Protein AF-C9LU63-F1 (afdb_monomer_lite)

Foldseek 3Di:
DDKAWFKWFADDQKIKTWIWDDDPDPDDTDTDIDMDNFAAPLLLLLLQLLCLQQLCVLVVHDSVPFSVQWRFGMKGWDADPVRFIWIKTWTWGQDVPVRDIDIDIGPTATDDPDPVCAPDPRHGHPSNVVSVVSNVVSVVCVVVPNGPDPPPPDPDDDDDDPCDSVNRCVVVVVPPPDDDDDDDDDD

pLDDT: mean 83.03, std 21.27, range [35.03, 98.69]

Secondary structure (DSSP, 8-state):
-EEEEEEEEEETTEEEEEEEEE-SSSPPPEEEEEEE-SPBPHHHHHHHHHHHHHHHHHTT--HHHHGGGEEEEEEEEEE-TTS-EEEEEEEEEE-TTT--EEEEEPPPEEPPSSGGGTT-TTB--HHHHHHHHHHHHHHHHHHTT-B----TT--S--------TT--THHHHHHTT----------

Sequence (187 aa):
MNITIKKIKAAKGKLVFEYDKKEDGNIPASAHKSTFEEAPEPSFWSAFGYLRADVCKILEVDPGQYARRIVPTGVSYSTDANGYEGAIITCEYHMPQSGTMTTINTPFFRFPQTDEQVGLPSYFDEETEKHLHDLVHEAVRYLEGHRGQVGLFDDEEQDPRNVTPEDSPVRLAAMGRSGTDIKQIAG

Organism: Selenomonas sputigena (strain ATCC 35185 / DSM 20758 / CCUG 44933 / VPI D19B-28) (NCBI:txid546271)

Structure (mmCIF, N/CA/C/O backbone):
data_AF-C9LU63-F1
#
_entry.id   AF-C9LU63-F1
#
loop_
_atom_site.group_PDB
_atom_site.id
_atom_site.type_symbol
_atom_site.label_atom_id
_atom_site.label_alt_id
_atom_site.label_comp_id
_atom_site.label_asym_id
_atom_site.label_entity_id
_atom_site.label_seq_id
_atom_site.pdbx_PDB_ins_code
_atom_site.Cartn_x
_atom_site.Cartn_y
_atom_site.Cartn_z
_atom_site.occupancy
_atom_site.B_iso_or_equiv
_atom_site.auth_seq_id
_atom_site.auth_comp_id
_atom_site.auth_asym_id
_atom_site.auth_atom_id
_atom_site.pdbx_PDB_model_num
ATOM 1 N N . MET A 1 1 ? 7.899 -14.999 -17.408 1.00 70.38 1 MET A N 1
ATOM 2 C CA . MET A 1 1 ? 6.655 -14.232 -17.125 1.00 70.38 1 MET A CA 1
ATOM 3 C C . MET A 1 1 ? 6.927 -13.195 -16.047 1.00 70.38 1 MET A C 1
ATOM 5 O O . MET A 1 1 ? 7.471 -13.556 -15.016 1.00 70.38 1 MET A O 1
ATOM 9 N N . ASN A 1 2 ? 6.575 -11.930 -16.284 1.00 87.56 2 ASN A N 1
ATOM 10 C CA . ASN A 1 2 ? 6.750 -10.846 -15.313 1.00 87.56 2 ASN A CA 1
ATOM 11 C C . ASN A 1 2 ? 5.400 -10.147 -15.070 1.00 87.56 2 ASN A C 1
ATOM 13 O O . ASN A 1 2 ? 4.744 -9.746 -16.037 1.00 87.56 2 ASN A O 1
ATOM 17 N N . ILE A 1 3 ? 4.976 -10.059 -13.806 1.00 92.81 3 ILE A N 1
ATOM 18 C CA . ILE A 1 3 ? 3.750 -9.377 -13.378 1.00 92.81 3 ILE A CA 1
ATOM 19 C C . ILE A 1 3 ? 4.139 -8.074 -12.680 1.00 92.81 3 ILE A C 1
ATOM 21 O O . ILE A 1 3 ? 4.850 -8.088 -11.679 1.00 92.81 3 ILE A O 1
ATOM 25 N N . THR A 1 4 ? 3.599 -6.955 -13.154 1.00 94.62 4 THR A N 1
ATOM 26 C CA . THR A 1 4 ? 3.705 -5.657 -12.482 1.00 94.62 4 THR A CA 1
ATOM 27 C C . THR A 1 4 ? 2.345 -5.274 -11.919 1.00 94.62 4 THR A C 1
ATOM 29 O O . THR A 1 4 ? 1.416 -4.961 -12.667 1.00 94.62 4 THR A O 1
ATOM 32 N N . ILE A 1 5 ? 2.209 -5.314 -10.595 1.00 97.31 5 ILE A N 1
ATOM 33 C CA . ILE A 1 5 ? 0.964 -4.968 -9.907 1.00 97.31 5 ILE A CA 1
ATOM 34 C C . ILE A 1 5 ? 0.738 -3.453 -9.968 1.00 97.31 5 ILE A C 1
ATOM 36 O O . ILE A 1 5 ? 1.579 -2.673 -9.539 1.00 97.31 5 ILE A O 1
ATOM 40 N N . LYS A 1 6 ? -0.433 -3.039 -10.457 1.00 98.00 6 LYS A N 1
ATOM 41 C CA . LYS A 1 6 ? -0.899 -1.643 -10.430 1.00 98.00 6 LYS A CA 1
ATOM 42 C C . LYS A 1 6 ? -1.885 -1.392 -9.306 1.00 98.00 6 LYS A C 1
ATOM 44 O O . LYS A 1 6 ? -1.951 -0.294 -8.765 1.00 98.00 6 LYS A O 1
ATOM 49 N N . LYS A 1 7 ? -2.689 -2.392 -8.952 1.00 98.38 7 LYS A N 1
ATOM 50 C CA . LYS A 1 7 ? -3.688 -2.249 -7.901 1.00 98.38 7 LYS A CA 1
ATOM 51 C C . LYS A 1 7 ? -3.991 -3.565 -7.225 1.00 98.38 7 LYS A C 1
ATOM 53 O O . LYS A 1 7 ? -4.190 -4.576 -7.892 1.00 98.38 7 LYS A O 1
ATOM 58 N N . ILE A 1 8 ? -4.134 -3.497 -5.910 1.00 98.25 8 ILE A N 1
ATOM 59 C CA . ILE A 1 8 ? -4.659 -4.562 -5.063 1.00 98.25 8 ILE A CA 1
ATOM 60 C C . ILE A 1 8 ? -5.857 -3.980 -4.323 1.00 98.25 8 ILE A C 1
ATOM 62 O O . ILE A 1 8 ? -5.768 -2.890 -3.761 1.00 98.25 8 ILE A O 1
ATOM 66 N N . LYS A 1 9 ? -6.991 -4.677 -4.316 1.00 97.50 9 LYS A N 1
ATOM 67 C CA . LYS A 1 9 ? -8.168 -4.267 -3.548 1.00 97.50 9 LYS A CA 1
ATOM 68 C C . LYS A 1 9 ? -8.844 -5.474 -2.912 1.00 97.50 9 LYS A C 1
ATOM 70 O O . LYS A 1 9 ? -9.289 -6.369 -3.619 1.00 97.50 9 LYS A O 1
ATOM 75 N N . ALA A 1 10 ? -8.980 -5.440 -1.595 1.00 94.25 10 ALA A N 1
ATOM 76 C CA . ALA A 1 10 ? -9.750 -6.377 -0.797 1.00 94.25 10 ALA A CA 1
ATOM 77 C C . ALA A 1 10 ? -11.028 -5.688 -0.311 1.00 94.25 10 ALA A C 1
ATOM 79 O O . ALA A 1 10 ? -10.993 -4.788 0.527 1.00 94.25 10 ALA A O 1
ATOM 80 N N . ALA A 1 11 ? -12.177 -6.079 -0.859 1.00 84.31 11 ALA A N 1
ATOM 81 C CA . ALA A 1 11 ? -13.457 -5.504 -0.466 1.00 84.31 11 ALA A CA 1
ATOM 82 C C . ALA A 1 11 ? -14.582 -6.532 -0.581 1.00 84.31 11 ALA A C 1
ATOM 84 O O . ALA A 1 11 ? -14.723 -7.190 -1.608 1.00 84.31 11 ALA A O 1
ATOM 85 N N . LYS A 1 12 ? -15.432 -6.606 0.452 1.00 83.50 12 LYS A N 1
ATOM 86 C CA . LYS A 1 12 ? -16.657 -7.429 0.461 1.00 83.50 12 LYS A CA 1
ATOM 87 C C . LYS A 1 12 ? -16.405 -8.907 0.113 1.00 83.50 12 LYS A C 1
ATOM 89 O O . LYS A 1 12 ? -17.130 -9.478 -0.694 1.00 83.50 12 LYS A O 1
ATOM 94 N N . GLY A 1 13 ? -15.345 -9.494 0.674 1.00 84.88 13 GLY A N 1
ATOM 95 C CA . GLY A 1 13 ? -14.969 -10.890 0.419 1.00 84.88 13 GLY A CA 1
ATOM 96 C C . GLY A 1 13 ? -14.379 -11.153 -0.969 1.00 84.88 13 GLY A C 1
ATOM 97 O O . GLY A 1 13 ? -14.182 -12.305 -1.324 1.00 84.88 13 GLY A O 1
ATOM 98 N N . LYS A 1 14 ? -14.096 -10.107 -1.757 1.00 92.88 14 LYS A N 1
ATOM 99 C CA . LYS A 1 14 ? -13.465 -10.235 -3.074 1.00 92.88 14 LYS A CA 1
ATOM 100 C C . LYS A 1 14 ? -12.086 -9.601 -3.090 1.00 92.88 14 LYS A C 1
ATOM 102 O O . LYS A 1 14 ? -11.884 -8.526 -2.513 1.00 92.88 14 LYS A O 1
ATOM 107 N N . LEU A 1 15 ? -11.178 -10.234 -3.823 1.00 95.50 15 LEU A N 1
ATOM 108 C CA . LEU A 1 15 ? -9.883 -9.678 -4.187 1.00 95.50 15 LEU A CA 1
ATOM 109 C C . LEU A 1 15 ? -9.914 -9.231 -5.644 1.00 95.50 15 LEU A C 1
ATOM 111 O O . LEU A 1 15 ? -10.275 -9.997 -6.533 1.00 95.50 15 LEU A O 1
ATOM 115 N N . VAL A 1 16 ? -9.539 -7.983 -5.892 1.00 97.00 16 VAL A N 1
ATOM 116 C CA . VAL A 1 16 ? -9.415 -7.410 -7.231 1.00 97.00 16 VAL A CA 1
ATOM 117 C C . VAL A 1 16 ? -7.969 -7.002 -7.448 1.00 97.00 16 VAL A C 1
ATOM 119 O O . VAL A 1 16 ? -7.414 -6.240 -6.655 1.00 97.00 16 VAL A O 1
ATOM 122 N N . PHE A 1 17 ? -7.397 -7.467 -8.551 1.00 97.56 17 PHE A N 1
ATOM 123 C CA . PHE A 1 17 ? -6.046 -7.130 -8.974 1.00 97.56 17 PHE A CA 1
ATOM 124 C C . PHE A 1 17 ?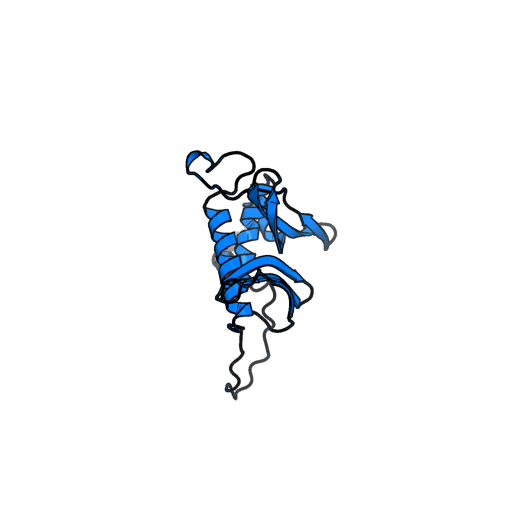 -6.093 -6.447 -10.334 1.00 97.56 17 PHE A C 1
ATOM 126 O O . PHE A 1 17 ? -6.766 -6.927 -11.248 1.00 97.56 17 PHE A O 1
ATOM 133 N N . GLU A 1 18 ? -5.371 -5.341 -10.472 1.00 97.94 18 GLU A N 1
ATOM 134 C CA . GLU A 1 18 ? -5.059 -4.730 -11.765 1.00 97.94 18 GLU 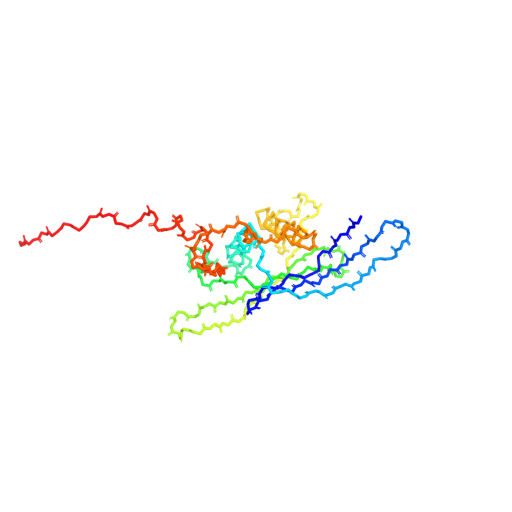A CA 1
ATOM 135 C C . GLU A 1 18 ? -3.545 -4.800 -11.939 1.00 97.94 18 GLU A C 1
ATOM 137 O O . GLU A 1 18 ? -2.801 -4.408 -11.038 1.00 97.94 18 GLU A O 1
ATOM 142 N N . TYR A 1 19 ? -3.082 -5.359 -13.052 1.00 97.06 19 TYR A N 1
ATOM 143 C CA . TYR A 1 19 ? -1.664 -5.639 -13.268 1.00 97.06 19 TYR A CA 1
ATOM 144 C C . TYR A 1 19 ? -1.326 -5.699 -14.751 1.00 97.06 19 TYR A C 1
ATOM 146 O O . TYR A 1 19 ? -2.177 -6.016 -15.581 1.00 97.06 19 TYR A O 1
ATOM 154 N N . ASP A 1 20 ? -0.069 -5.429 -15.078 1.00 94.62 20 ASP A N 1
ATOM 155 C CA . ASP A 1 20 ? 0.469 -5.690 -16.404 1.00 94.62 20 ASP A CA 1
ATOM 156 C C . ASP A 1 20 ? 1.191 -7.038 -16.403 1.00 94.62 20 ASP A C 1
ATOM 158 O O . ASP A 1 20 ? 1.976 -7.339 -15.503 1.00 94.62 20 ASP A O 1
ATOM 162 N N . LYS A 1 21 ? 0.934 -7.856 -17.423 1.00 91.81 21 LYS A N 1
ATOM 163 C CA . LYS A 1 21 ? 1.606 -9.135 -17.645 1.00 91.81 21 LYS A CA 1
ATOM 164 C C . LYS A 1 21 ? 2.485 -9.026 -18.880 1.00 91.81 21 LYS A C 1
ATOM 166 O O . LYS A 1 21 ? 1.987 -8.766 -19.981 1.00 91.81 21 LYS A O 1
ATOM 171 N N . LYS A 1 22 ? 3.781 -9.268 -18.706 1.00 89.44 22 LYS A N 1
ATOM 172 C CA . LYS A 1 22 ? 4.741 -9.398 -19.801 1.00 89.44 22 LYS A CA 1
ATOM 173 C C . LYS A 1 22 ? 5.105 -10.869 -19.993 1.00 89.44 22 LYS A C 1
ATOM 175 O O . LYS A 1 22 ? 5.617 -11.522 -19.078 1.00 89.44 22 LYS A O 1
ATOM 180 N N . GLU A 1 23 ? 4.797 -11.389 -21.176 1.00 83.44 23 GLU A N 1
ATOM 181 C CA . GLU A 1 23 ? 5.230 -12.720 -21.607 1.00 83.44 23 GLU A CA 1
ATOM 182 C C . GLU A 1 23 ? 6.656 -12.653 -22.158 1.00 83.44 23 GLU A C 1
ATOM 184 O O . GLU A 1 23 ? 7.130 -11.585 -22.553 1.00 83.44 23 GLU A O 1
ATOM 189 N N . ASP A 1 24 ? 7.366 -13.778 -22.120 1.00 75.75 24 ASP A N 1
ATOM 190 C CA . ASP A 1 24 ? 8.767 -13.813 -22.528 1.00 75.75 24 ASP A CA 1
ATOM 191 C C . ASP A 1 24 ? 8.894 -13.529 -24.037 1.00 75.75 24 ASP A C 1
ATOM 193 O O . ASP A 1 24 ? 8.084 -13.974 -24.851 1.00 75.75 24 ASP A O 1
ATOM 197 N N . GLY A 1 25 ? 9.918 -12.759 -24.412 1.00 71.69 25 GLY A N 1
ATOM 198 C C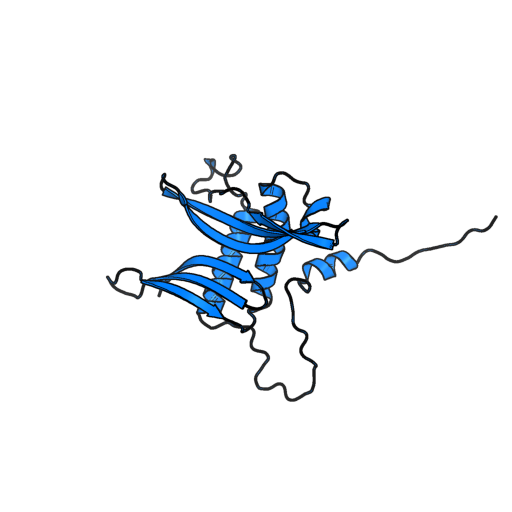A . GLY A 1 25 ? 10.121 -12.262 -25.774 1.00 71.69 25 GLY A CA 1
ATOM 199 C C . GLY A 1 25 ? 9.826 -10.766 -25.925 1.00 71.69 25 GLY A C 1
ATOM 200 O O . GLY A 1 25 ? 9.698 -10.026 -24.950 1.00 71.69 25 GLY A O 1
ATOM 201 N N . ASN A 1 26 ? 9.751 -10.296 -27.172 1.00 73.06 26 ASN A N 1
ATOM 202 C CA . ASN A 1 26 ? 9.581 -8.874 -27.502 1.00 73.06 26 ASN A CA 1
ATOM 203 C C . ASN A 1 26 ? 8.102 -8.431 -27.533 1.00 73.06 26 ASN A C 1
ATOM 205 O O . ASN A 1 26 ? 7.740 -7.497 -28.248 1.00 73.06 26 ASN A O 1
ATOM 209 N N . ILE A 1 27 ? 7.236 -9.128 -26.793 1.00 75.69 27 ILE A N 1
ATOM 210 C CA . ILE A 1 27 ? 5.799 -8.849 -26.749 1.00 75.69 27 ILE A CA 1
ATOM 211 C C . ILE A 1 27 ? 5.555 -7.698 -25.754 1.00 75.69 27 ILE A C 1
ATOM 213 O O . ILE A 1 27 ? 6.080 -7.734 -24.634 1.00 75.69 27 ILE A O 1
ATOM 217 N N . PRO A 1 28 ? 4.784 -6.661 -26.134 1.00 82.31 28 PRO A N 1
ATOM 218 C CA . PRO A 1 28 ? 4.376 -5.607 -25.211 1.00 82.31 28 PRO A CA 1
ATOM 219 C C . PRO A 1 28 ? 3.629 -6.168 -23.998 1.00 82.31 28 PRO A C 1
ATOM 221 O O . PRO A 1 28 ? 2.926 -7.174 -24.098 1.00 82.31 28 PRO A O 1
ATOM 224 N N . ALA A 1 29 ? 3.746 -5.498 -22.852 1.00 86.50 29 ALA A N 1
ATOM 225 C CA . ALA A 1 29 ? 2.973 -5.877 -21.678 1.00 86.50 29 ALA A CA 1
ATOM 226 C C . ALA A 1 29 ? 1.466 -5.704 -21.947 1.00 86.50 29 ALA A C 1
ATOM 228 O O . ALA A 1 29 ? 1.037 -4.737 -22.578 1.00 86.50 29 ALA A O 1
ATOM 229 N N . SER A 1 30 ? 0.671 -6.654 -21.465 1.00 90.12 30 SER A N 1
ATOM 230 C CA . SER A 1 30 ? -0.790 -6.641 -21.571 1.00 90.12 30 SER A CA 1
ATOM 231 C C . SER A 1 30 ? -1.400 -6.254 -20.228 1.00 90.12 30 SER A C 1
ATOM 233 O O . SER A 1 30 ? -0.969 -6.764 -19.198 1.00 90.12 30 SER A O 1
ATOM 235 N N . ALA A 1 31 ? -2.384 -5.356 -20.231 1.00 94.81 31 ALA A N 1
ATOM 236 C CA . ALA A 1 31 ? -3.077 -4.934 -19.017 1.00 94.81 31 ALA A CA 1
ATOM 237 C C . ALA A 1 31 ? -4.205 -5.916 -18.673 1.00 94.81 31 ALA A C 1
ATOM 239 O O . ALA A 1 31 ? -5.047 -6.226 -19.518 1.00 94.81 31 ALA A O 1
ATOM 240 N N . HIS A 1 32 ? -4.241 -6.368 -17.421 1.00 95.75 32 HIS A N 1
ATOM 241 C CA . HIS A 1 32 ? -5.210 -7.327 -16.901 1.00 95.75 32 HIS A CA 1
ATOM 242 C C . HIS A 1 32 ? -5.946 -6.767 -15.694 1.00 95.75 32 HIS A C 1
ATOM 244 O O . HIS A 1 32 ? -5.409 -6.003 -14.889 1.00 95.75 32 HIS A O 1
ATOM 250 N N . LYS A 1 33 ? -7.191 -7.214 -15.552 1.00 96.62 33 LYS A N 1
ATOM 251 C CA . LYS A 1 33 ? -7.996 -7.027 -14.354 1.00 96.62 33 LYS A CA 1
ATOM 252 C C . LYS A 1 33 ? -8.634 -8.353 -13.989 1.00 96.62 33 LYS A C 1
ATOM 254 O O . LYS A 1 33 ? -9.388 -8.915 -14.779 1.00 96.62 33 LYS A O 1
ATOM 259 N N . SER A 1 34 ? -8.354 -8.830 -12.787 1.00 94.62 34 SER A N 1
ATOM 260 C CA . SER A 1 34 ? -8.875 -10.099 -12.286 1.00 94.62 34 SER A CA 1
ATOM 261 C C . SER A 1 34 ? -9.621 -9.872 -10.978 1.00 94.62 34 SER A C 1
ATOM 263 O O . SER A 1 34 ? -9.269 -8.996 -10.190 1.00 94.62 34 SER A O 1
ATOM 265 N N . THR A 1 35 ? -10.701 -10.619 -10.768 1.00 95.56 35 THR A N 1
ATOM 266 C CA . THR A 1 35 ? -11.507 -10.578 -9.545 1.00 95.56 35 THR A CA 1
ATOM 267 C C . THR A 1 35 ? -11.716 -12.000 -9.067 1.00 95.56 35 THR A C 1
ATOM 269 O O . THR A 1 35 ? -12.108 -12.852 -9.859 1.00 95.56 35 THR A O 1
ATOM 272 N N . PHE A 1 36 ? -11.459 -12.228 -7.788 1.00 93.44 36 PHE A N 1
ATOM 273 C CA . PHE A 1 36 ? -11.477 -13.541 -7.166 1.00 93.44 36 PHE A CA 1
ATOM 274 C C . PHE A 1 36 ? -12.306 -13.514 -5.888 1.00 93.44 36 PHE A C 1
ATOM 276 O O . PHE A 1 36 ? -12.402 -12.481 -5.218 1.00 93.44 36 PHE A O 1
ATOM 283 N N . GLU A 1 37 ? -12.894 -14.661 -5.569 1.00 91.44 37 GLU A N 1
ATOM 284 C CA . GLU A 1 37 ? -13.612 -14.904 -4.313 1.00 91.44 37 GLU A CA 1
ATOM 285 C C . GLU A 1 37 ? -12.848 -15.889 -3.416 1.00 91.44 37 GLU A C 1
ATOM 287 O O . GLU A 1 37 ? -13.122 -15.960 -2.222 1.00 91.44 37 GLU A O 1
ATOM 292 N N . GLU A 1 38 ? -11.862 -16.621 -3.955 1.00 90.62 38 GLU A N 1
ATOM 293 C CA . GLU A 1 38 ? -11.058 -17.542 -3.156 1.00 90.62 38 GLU A CA 1
ATOM 294 C C . GLU A 1 38 ? -10.131 -16.790 -2.195 1.00 90.62 38 GLU A C 1
ATOM 296 O O . GLU A 1 38 ? -9.471 -15.814 -2.567 1.00 90.62 38 GLU A O 1
ATOM 301 N N . ALA A 1 39 ? -10.032 -17.271 -0.957 1.00 88.56 39 ALA A N 1
ATOM 302 C CA . ALA A 1 39 ? -9.171 -16.659 0.044 1.00 88.56 39 ALA A CA 1
ATOM 303 C C . ALA A 1 39 ? -7.676 -16.794 -0.329 1.00 88.56 39 ALA A C 1
ATOM 305 O O . ALA A 1 39 ? -7.247 -17.830 -0.851 1.00 88.56 39 ALA A O 1
ATOM 306 N N . PRO A 1 40 ? -6.856 -15.762 -0.068 1.00 90.69 40 PRO A N 1
ATOM 307 C CA . PRO A 1 40 ? -5.408 -15.856 -0.194 1.00 90.69 40 PRO A CA 1
ATOM 308 C C . PRO A 1 40 ? -4.811 -16.598 1.009 1.00 90.69 40 PRO A C 1
ATOM 310 O O . PRO A 1 40 ? -5.505 -16.887 1.987 1.00 90.69 40 PRO A O 1
ATOM 313 N N . GLU A 1 41 ? -3.511 -16.886 0.961 1.00 91.31 41 GLU A N 1
ATOM 314 C CA . GLU A 1 41 ? -2.796 -17.381 2.139 1.00 91.31 41 GLU A CA 1
ATOM 315 C C . GLU A 1 41 ? -2.832 -16.351 3.294 1.00 91.31 41 GLU A C 1
ATOM 317 O O . GLU A 1 41 ? -2.905 -15.140 3.053 1.00 91.31 41 GLU A O 1
ATOM 322 N N . PRO A 1 42 ? -2.743 -16.786 4.567 1.00 91.81 42 PRO A N 1
ATOM 323 C CA . PRO A 1 42 ? -2.747 -15.879 5.721 1.00 91.81 42 PRO A CA 1
ATOM 324 C C . PRO A 1 42 ? -1.650 -14.798 5.701 1.00 91.81 42 PRO A C 1
ATOM 326 O O . PRO A 1 42 ? -1.825 -13.719 6.275 1.00 91.81 42 PRO A O 1
ATOM 329 N N . SER A 1 43 ? -0.523 -15.065 5.038 1.00 93.44 43 SER A N 1
ATOM 330 C CA . SER A 1 43 ? 0.575 -14.112 4.823 1.00 93.44 43 SER A CA 1
ATOM 331 C C . SER A 1 43 ? 0.119 -12.856 4.076 1.00 93.44 43 SER A C 1
ATOM 333 O O . SER A 1 43 ? 0.478 -11.750 4.477 1.00 93.44 43 SER A O 1
ATOM 335 N N . PHE A 1 44 ? -0.763 -12.993 3.084 1.00 94.25 44 PHE A N 1
ATOM 336 C CA . PHE A 1 44 ? -1.338 -11.864 2.350 1.00 94.25 44 PHE A CA 1
ATOM 337 C C . PHE A 1 44 ? -2.122 -10.917 3.272 1.00 94.25 44 PHE A C 1
ATOM 339 O O . PHE A 1 44 ? -1.965 -9.695 3.228 1.00 94.25 44 PHE A O 1
ATOM 346 N N . TRP A 1 45 ? -2.945 -11.473 4.168 1.00 93.00 45 TRP A N 1
ATOM 347 C CA . TRP A 1 45 ? -3.687 -10.677 5.151 1.00 93.00 45 TRP A CA 1
ATOM 348 C C . TRP A 1 45 ? -2.784 -10.059 6.214 1.00 93.00 45 TRP A C 1
ATOM 350 O O . TRP A 1 45 ? -3.102 -9.000 6.757 1.00 93.00 45 TRP A O 1
ATOM 360 N N . SER A 1 46 ? -1.659 -10.707 6.508 1.00 94.25 46 SER A N 1
ATOM 361 C CA . SER A 1 46 ? -0.655 -10.180 7.429 1.00 94.25 46 SER A CA 1
ATOM 362 C C . SER A 1 46 ? 0.032 -8.951 6.823 1.00 94.25 46 SER A C 1
ATOM 364 O O . SER A 1 46 ? 0.113 -7.927 7.497 1.00 94.25 46 SER A O 1
ATOM 366 N N . ALA A 1 47 ? 0.386 -8.995 5.531 1.00 94.38 47 ALA A N 1
ATOM 367 C CA . ALA A 1 47 ? 0.916 -7.848 4.789 1.00 94.38 47 ALA A CA 1
ATOM 368 C C . ALA A 1 47 ? -0.050 -6.647 4.809 1.00 94.38 47 ALA A C 1
ATOM 370 O O . ALA A 1 47 ? 0.341 -5.539 5.170 1.00 94.38 47 ALA A O 1
ATOM 371 N N . PHE A 1 48 ? -1.345 -6.867 4.549 1.00 91.88 48 PHE A N 1
ATOM 372 C CA . PHE A 1 48 ? -2.366 -5.821 4.722 1.00 91.88 48 PHE A CA 1
ATOM 373 C C . PHE A 1 48 ? -2.474 -5.308 6.166 1.00 91.88 48 PHE A C 1
ATOM 375 O O . PHE A 1 48 ? -2.738 -4.127 6.393 1.00 91.88 48 PHE A O 1
ATOM 382 N N . GLY A 1 49 ? -2.304 -6.192 7.150 1.00 94.81 49 GLY A N 1
ATOM 383 C CA . GLY A 1 49 ? -2.357 -5.856 8.569 1.00 94.81 49 GLY A CA 1
ATOM 384 C C . GLY A 1 49 ? -1.268 -4.872 8.994 1.00 94.81 49 GLY A C 1
ATOM 385 O O . GLY A 1 49 ? -1.563 -3.959 9.769 1.00 94.81 49 GLY A O 1
ATOM 386 N N . TYR A 1 50 ? -0.051 -5.016 8.464 1.00 96.94 50 TYR A N 1
ATOM 387 C CA . TYR A 1 50 ? 1.070 -4.126 8.777 1.00 96.94 50 TYR A CA 1
ATOM 388 C C . TYR A 1 50 ? 0.841 -2.687 8.296 1.00 96.94 50 TYR A C 1
ATOM 390 O O . TYR A 1 50 ? 1.089 -1.747 9.056 1.00 96.94 50 TYR A O 1
ATOM 398 N N . LEU A 1 51 ? 0.194 -2.510 7.136 1.00 97.81 51 LEU A N 1
ATOM 399 C CA . LEU A 1 51 ? -0.114 -1.187 6.573 1.00 97.81 51 LEU A CA 1
ATOM 400 C C . LEU A 1 51 ? -0.985 -0.302 7.483 1.00 97.81 51 LEU A C 1
ATOM 402 O O . LEU A 1 51 ? -1.077 0.903 7.270 1.00 97.81 51 LEU A O 1
ATOM 406 N N . ARG A 1 52 ? -1.644 -0.856 8.510 1.00 97.62 52 ARG A N 1
ATOM 407 C CA . ARG A 1 52 ? -2.429 -0.071 9.480 1.00 97.62 52 ARG A CA 1
ATOM 408 C C . ARG A 1 52 ? -1.584 0.989 10.183 1.00 97.62 52 ARG A C 1
ATOM 410 O O . ARG A 1 52 ? -2.048 2.114 10.354 1.00 97.62 52 ARG A O 1
ATOM 417 N N . ALA A 1 53 ? -0.382 0.614 10.620 1.00 97.50 53 ALA A N 1
ATOM 418 C CA . ALA A 1 53 ? 0.534 1.531 11.289 1.00 97.50 53 ALA A CA 1
ATOM 419 C C . ALA A 1 53 ? 1.147 2.513 10.284 1.00 97.50 53 ALA A C 1
ATOM 421 O O . ALA A 1 53 ? 1.235 3.704 10.574 1.00 97.50 53 ALA A O 1
ATOM 422 N N . ASP A 1 54 ? 1.479 2.032 9.088 1.00 97.69 54 ASP A N 1
ATOM 423 C CA . ASP A 1 54 ? 2.084 2.845 8.033 1.00 97.69 54 ASP A CA 1
ATOM 424 C C . ASP A 1 54 ? 1.142 3.959 7.568 1.00 97.69 54 ASP A C 1
ATOM 426 O O . ASP A 1 54 ? 1.544 5.116 7.471 1.00 97.69 54 ASP A O 1
ATOM 430 N N . VAL A 1 55 ? -0.152 3.661 7.396 1.00 98.00 55 VAL A N 1
ATOM 431 C CA . VAL A 1 55 ? -1.168 4.682 7.090 1.00 98.00 55 VAL A CA 1
ATOM 432 C C . VAL A 1 55 ? -1.216 5.759 8.176 1.00 98.00 55 VAL A C 1
ATOM 434 O O . VAL A 1 55 ? -1.320 6.936 7.844 1.00 98.00 55 VAL A O 1
ATOM 437 N N . CYS A 1 56 ? -1.121 5.398 9.461 1.00 97.50 56 CYS A N 1
ATOM 438 C CA . CYS A 1 56 ? -1.062 6.392 10.536 1.00 97.50 56 CYS A CA 1
ATOM 439 C C . CYS A 1 56 ? 0.155 7.311 10.396 1.00 97.50 56 CYS A C 1
ATOM 441 O O . CYS A 1 56 ? -0.004 8.525 10.494 1.00 97.50 56 CYS A O 1
ATOM 443 N N . LYS A 1 57 ? 1.339 6.747 10.123 1.00 95.88 57 LYS A N 1
ATOM 444 C CA . LYS A 1 57 ? 2.566 7.528 9.913 1.00 95.88 57 LYS A CA 1
ATOM 445 C C . LYS A 1 57 ? 2.423 8.482 8.722 1.00 95.88 57 LYS A C 1
ATOM 447 O O . LYS A 1 57 ? 2.714 9.664 8.861 1.00 95.88 57 LYS A O 1
ATOM 452 N N . ILE A 1 58 ? 1.910 7.994 7.589 1.00 96.94 58 ILE A N 1
ATOM 453 C CA . ILE A 1 58 ? 1.705 8.792 6.368 1.00 96.94 58 ILE A CA 1
ATOM 454 C C . ILE A 1 58 ? 0.691 9.924 6.591 1.00 96.94 58 ILE A C 1
ATOM 456 O O . ILE A 1 58 ? 0.843 11.013 6.046 1.00 96.94 58 ILE A O 1
ATOM 460 N N . LEU A 1 59 ? -0.360 9.670 7.375 1.00 96.69 59 LEU A N 1
ATOM 461 C CA . LEU A 1 59 ? -1.371 10.669 7.738 1.00 96.69 59 LEU A CA 1
ATOM 462 C C . LEU A 1 59 ? -0.953 11.556 8.922 1.00 96.69 59 LEU A C 1
ATOM 464 O O . LEU A 1 59 ? -1.757 12.376 9.360 1.00 96.69 59 LEU A O 1
ATOM 468 N N . GLU A 1 60 ? 0.263 11.381 9.444 1.00 95.88 60 GLU A N 1
ATOM 469 C CA . GLU A 1 60 ? 0.818 12.139 10.570 1.00 95.88 60 GLU A CA 1
ATOM 470 C C . GLU A 1 60 ? -0.042 12.055 11.851 1.00 95.88 60 GLU A C 1
ATOM 472 O O . GLU A 1 60 ? -0.184 13.017 12.606 1.00 95.88 60 GLU A O 1
ATOM 477 N N . VAL A 1 61 ? -0.625 10.880 12.123 1.00 96.38 61 VAL A N 1
ATOM 478 C CA . VAL A 1 61 ? -1.411 10.598 13.338 1.00 96.38 61 VAL A CA 1
ATOM 479 C C . VAL A 1 61 ? -0.775 9.489 14.172 1.00 96.38 61 VAL A C 1
ATOM 481 O O . VAL A 1 61 ? -0.127 8.594 13.639 1.00 96.38 61 VAL A O 1
ATOM 484 N N . ASP A 1 62 ? -0.998 9.506 15.490 1.00 96.38 62 ASP A N 1
ATOM 485 C CA . ASP A 1 62 ? -0.427 8.504 16.400 1.00 96.38 62 ASP A CA 1
ATOM 486 C C . ASP A 1 62 ? -0.910 7.069 16.076 1.00 96.38 62 ASP A C 1
ATOM 488 O O . ASP A 1 62 ? -2.101 6.760 16.245 1.00 96.38 62 ASP A O 1
ATOM 492 N N . PRO A 1 63 ? -0.012 6.145 15.679 1.00 95.75 63 PRO A N 1
ATOM 493 C CA . PRO A 1 63 ? -0.383 4.758 15.424 1.00 95.75 63 PRO A CA 1
ATOM 494 C C . PRO A 1 63 ? -0.970 4.055 16.655 1.00 95.75 63 PRO A C 1
ATOM 496 O O . PRO A 1 63 ? -1.882 3.237 16.508 1.00 95.75 63 PRO A O 1
ATOM 499 N N . GLY A 1 64 ? -0.505 4.391 17.867 1.00 94.56 64 GLY A N 1
ATOM 500 C CA . GLY A 1 64 ? -0.980 3.781 19.113 1.00 94.56 64 GLY A CA 1
ATOM 501 C C . GLY A 1 64 ? -2.476 4.004 19.349 1.00 94.56 64 GLY A C 1
ATOM 502 O O . GLY A 1 64 ? -3.193 3.096 19.782 1.00 94.56 64 GLY A O 1
ATOM 503 N N . GLN A 1 65 ? -2.963 5.191 18.993 1.00 93.81 65 GLN A N 1
ATOM 504 C CA . GLN A 1 65 ? -4.364 5.574 19.110 1.00 93.81 65 GLN A CA 1
ATOM 505 C C . GLN A 1 65 ? -5.223 5.138 17.911 1.00 93.81 65 GLN A C 1
ATOM 507 O O . GLN A 1 65 ? -6.380 4.738 18.101 1.00 93.81 65 GLN A O 1
ATOM 512 N N . TYR A 1 66 ? -4.700 5.234 16.684 1.00 95.75 66 TYR A N 1
ATOM 513 C CA . TYR A 1 66 ? -5.529 5.175 15.473 1.00 95.75 66 TYR A CA 1
ATOM 514 C C . TYR A 1 66 ? -5.419 3.877 14.666 1.00 95.75 66 TYR A C 1
ATOM 516 O O . TYR A 1 66 ? -6.410 3.497 14.038 1.00 95.75 66 TYR A O 1
ATOM 524 N N . ALA A 1 67 ? -4.310 3.130 14.725 1.00 95.94 67 ALA A N 1
ATOM 525 C CA . ALA A 1 67 ? -4.089 1.978 13.836 1.00 95.94 67 ALA A CA 1
ATOM 526 C C . ALA A 1 67 ? -5.162 0.881 13.982 1.00 95.94 67 ALA A C 1
ATOM 528 O O . ALA A 1 67 ? -5.544 0.222 13.015 1.00 95.94 67 ALA A O 1
ATOM 529 N N . ARG A 1 68 ? -5.732 0.714 15.184 1.00 95.06 68 ARG A N 1
ATOM 530 C CA . ARG A 1 68 ? -6.819 -0.253 15.443 1.00 95.06 68 ARG A CA 1
ATOM 531 C C . ARG A 1 68 ? -8.132 0.089 14.733 1.00 95.06 68 ARG A C 1
ATOM 533 O O . ARG A 1 68 ? -8.979 -0.790 14.599 1.00 95.06 68 ARG A O 1
ATOM 540 N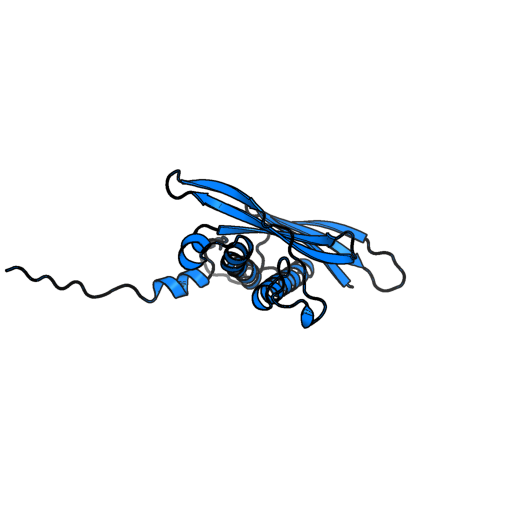 N . ARG A 1 69 ? -8.307 1.347 14.322 1.00 95.88 69 ARG A N 1
ATOM 541 C CA . ARG A 1 69 ? -9.492 1.856 13.614 1.00 95.88 69 ARG A CA 1
ATOM 542 C C . ARG A 1 69 ? -9.309 1.859 12.102 1.00 95.88 69 ARG A C 1
ATOM 544 O O . ARG A 1 69 ? -10.284 2.073 11.395 1.00 95.88 69 ARG A O 1
ATOM 551 N N . ILE A 1 70 ? -8.088 1.643 11.626 1.00 96.12 70 ILE A N 1
ATOM 552 C CA . ILE A 1 70 ? -7.746 1.606 10.209 1.00 96.12 70 ILE A CA 1
ATOM 553 C C . ILE A 1 70 ? -7.812 0.159 9.731 1.00 96.12 70 ILE A C 1
ATOM 555 O O . ILE A 1 70 ? -7.248 -0.748 10.351 1.00 96.12 70 ILE A O 1
ATOM 559 N N . VAL A 1 71 ? -8.509 -0.052 8.620 1.00 95.38 71 VAL A N 1
ATOM 560 C CA . VAL A 1 71 ? -8.583 -1.330 7.913 1.00 95.38 71 VAL A CA 1
ATOM 561 C C . VAL A 1 71 ? -8.171 -1.084 6.462 1.00 95.38 71 VAL A C 1
ATOM 563 O O . VAL A 1 71 ? -8.986 -0.605 5.676 1.00 95.38 71 VAL A O 1
ATOM 566 N N . PRO A 1 72 ? -6.909 -1.352 6.092 1.00 96.81 72 PRO A N 1
ATOM 567 C CA . PRO A 1 72 ? -6.446 -1.263 4.715 1.00 96.81 72 PRO A CA 1
ATOM 568 C C . PRO A 1 72 ? -7.273 -2.178 3.812 1.00 96.81 72 PRO A C 1
ATOM 570 O O . PRO A 1 72 ? -7.462 -3.356 4.107 1.00 96.81 72 PRO A O 1
ATOM 573 N N . THR A 1 73 ? -7.799 -1.617 2.727 1.00 96.81 73 THR A N 1
ATOM 574 C CA . THR A 1 73 ? -8.661 -2.316 1.762 1.00 96.81 73 THR A CA 1
ATOM 575 C C . THR A 1 73 ? -8.125 -2.240 0.343 1.00 96.81 73 THR A C 1
ATOM 577 O O . THR A 1 73 ? -8.643 -2.911 -0.548 1.00 96.81 73 THR A O 1
ATOM 580 N N . GLY A 1 74 ? -7.076 -1.463 0.091 1.00 97.88 74 GLY A N 1
ATOM 581 C CA . GLY A 1 74 ? -6.390 -1.520 -1.184 1.00 97.88 74 GLY A CA 1
ATOM 582 C C . GLY A 1 74 ? -5.151 -0.653 -1.255 1.00 97.88 74 GLY A C 1
ATOM 583 O O . GLY A 1 74 ? -4.955 0.250 -0.450 1.00 97.88 74 GLY A O 1
ATOM 584 N N . VAL A 1 75 ? -4.340 -0.932 -2.264 1.00 98.69 75 VAL A N 1
ATOM 585 C CA . VAL A 1 75 ? -3.163 -0.150 -2.625 1.00 98.69 75 VAL A CA 1
ATOM 586 C C . VAL A 1 75 ? -3.195 0.066 -4.129 1.00 98.69 75 VAL A C 1
ATOM 588 O O . VAL A 1 75 ? -3.476 -0.865 -4.885 1.00 98.69 75 VAL A O 1
ATOM 591 N N . SER A 1 76 ? -2.969 1.301 -4.563 1.00 98.56 76 SER A N 1
ATOM 592 C CA . SER A 1 76 ? -2.807 1.652 -5.976 1.00 98.56 76 SER A CA 1
ATOM 593 C C . SER A 1 76 ? -1.387 2.155 -6.190 1.00 98.56 76 SER A C 1
ATOM 595 O O . SER A 1 76 ? -0.993 3.123 -5.545 1.00 98.56 76 SER A O 1
ATOM 597 N N . TYR A 1 77 ? -0.653 1.501 -7.082 1.00 98.25 77 TYR A N 1
ATOM 598 C CA . TYR A 1 77 ? 0.716 1.820 -7.464 1.00 98.25 77 TYR A CA 1
ATOM 599 C C . TYR A 1 77 ? 0.704 2.578 -8.788 1.00 98.25 77 TYR A C 1
ATOM 601 O O . TYR A 1 77 ? -0.002 2.205 -9.731 1.00 98.25 77 TYR A O 1
ATOM 609 N N . SER A 1 78 ? 1.475 3.655 -8.867 1.00 96.38 78 SER A N 1
ATOM 610 C CA . SER A 1 78 ? 1.586 4.453 -10.085 1.00 96.38 78 SER A CA 1
ATOM 611 C C . SER A 1 78 ? 2.902 5.210 -10.136 1.00 96.38 78 SER A C 1
ATOM 613 O O . SER A 1 78 ? 3.510 5.490 -9.106 1.00 96.38 78 SER A O 1
ATOM 615 N N . THR A 1 79 ? 3.289 5.602 -11.342 1.00 95.81 79 THR A N 1
ATOM 616 C CA . THR A 1 79 ? 4.412 6.506 -11.583 1.00 95.81 79 THR A CA 1
ATOM 617 C C . THR A 1 79 ? 3.899 7.940 -11.691 1.00 95.81 79 THR A C 1
ATOM 619 O O . THR A 1 79 ? 2.917 8.194 -12.394 1.00 95.81 79 THR A O 1
ATOM 622 N N . ASP A 1 80 ? 4.534 8.878 -10.992 1.00 91.31 80 ASP A N 1
ATOM 623 C CA . ASP A 1 80 ? 4.212 10.299 -11.097 1.00 91.31 80 ASP A CA 1
ATOM 624 C C . ASP A 1 80 ? 4.756 10.927 -12.396 1.00 91.31 80 ASP A C 1
ATOM 626 O O . ASP A 1 80 ? 5.454 10.293 -13.190 1.00 91.31 80 ASP A O 1
ATOM 630 N N . ALA A 1 81 ? 4.425 12.200 -12.634 1.00 89.81 81 ALA A N 1
ATOM 631 C CA . ALA A 1 81 ? 4.826 12.916 -13.848 1.00 89.81 81 ALA A CA 1
ATOM 632 C C . ALA A 1 81 ? 6.351 13.068 -14.014 1.00 89.81 81 ALA A C 1
ATOM 634 O O . ALA A 1 81 ? 6.816 13.333 -15.121 1.00 89.81 81 ALA A O 1
ATOM 635 N N . ASN A 1 82 ? 7.118 12.904 -12.934 1.00 90.69 82 ASN A N 1
ATOM 636 C CA . ASN A 1 82 ? 8.574 13.001 -12.935 1.00 90.69 82 ASN A CA 1
ATOM 637 C C . ASN A 1 82 ? 9.247 11.624 -13.058 1.00 90.69 82 ASN A C 1
ATOM 639 O O . ASN A 1 82 ? 10.472 11.549 -13.045 1.00 90.69 82 ASN A O 1
ATOM 643 N N . GLY A 1 83 ? 8.470 10.543 -13.191 1.00 91.94 83 GLY A N 1
ATOM 644 C CA . GLY A 1 83 ? 8.999 9.188 -13.326 1.00 91.94 83 GLY A CA 1
ATOM 645 C C . GLY A 1 83 ? 9.219 8.457 -12.000 1.00 91.94 83 GLY A C 1
ATOM 646 O O . GLY A 1 83 ? 9.794 7.371 -12.019 1.00 91.94 83 GLY A O 1
ATOM 647 N N . TYR A 1 84 ? 8.767 9.000 -10.865 1.00 93.25 84 TYR A N 1
ATOM 648 C CA . TYR A 1 84 ? 8.904 8.322 -9.575 1.00 93.25 84 TYR A CA 1
ATOM 649 C C . TYR A 1 84 ? 7.732 7.389 -9.310 1.00 93.25 84 TYR A C 1
ATOM 651 O O . TYR A 1 84 ? 6.569 7.791 -9.374 1.00 93.25 84 TYR A O 1
ATOM 659 N N . GLU A 1 85 ? 8.042 6.145 -8.972 1.00 96.19 85 GLU A N 1
ATOM 660 C CA . GLU A 1 85 ? 7.050 5.175 -8.527 1.00 96.19 85 GLU A CA 1
ATOM 661 C C . GLU A 1 85 ? 6.609 5.474 -7.096 1.00 96.19 85 GLU A C 1
ATOM 663 O O . GLU A 1 85 ? 7.378 5.947 -6.259 1.00 96.19 85 GLU A O 1
ATOM 668 N N . GLY A 1 86 ? 5.347 5.193 -6.808 1.00 97.62 86 GLY A N 1
ATOM 669 C CA . GLY A 1 86 ? 4.773 5.403 -5.493 1.00 97.62 86 GLY A CA 1
ATOM 670 C C . GLY A 1 86 ? 3.419 4.737 -5.358 1.00 97.62 86 GLY A C 1
ATOM 671 O O . GLY A 1 86 ? 2.956 4.034 -6.264 1.00 97.62 86 GLY A O 1
ATOM 672 N N . ALA A 1 87 ? 2.772 4.967 -4.221 1.00 98.44 87 ALA A N 1
ATOM 673 C CA . ALA A 1 87 ? 1.500 4.342 -3.918 1.00 98.44 87 ALA A CA 1
ATOM 674 C C . ALA A 1 87 ? 0.542 5.247 -3.139 1.00 98.44 87 ALA A C 1
ATOM 676 O O . ALA A 1 87 ? 0.934 6.168 -2.421 1.00 98.44 87 ALA A O 1
ATOM 677 N N . ILE A 1 88 ? -0.745 4.932 -3.278 1.00 98.62 88 ILE A N 1
ATOM 678 C CA . ILE A 1 88 ? -1.833 5.401 -2.419 1.00 98.62 88 ILE A CA 1
ATOM 679 C C . ILE A 1 88 ? -2.444 4.182 -1.736 1.00 98.62 88 ILE A C 1
ATOM 681 O O . ILE A 1 88 ? -2.816 3.215 -2.408 1.00 98.62 88 ILE A O 1
ATOM 685 N N . ILE A 1 89 ? -2.604 4.256 -0.417 1.00 98.56 89 ILE A N 1
ATOM 686 C CA . ILE A 1 89 ? -3.267 3.228 0.382 1.00 98.56 89 ILE A CA 1
ATOM 687 C C . ILE A 1 89 ? -4.701 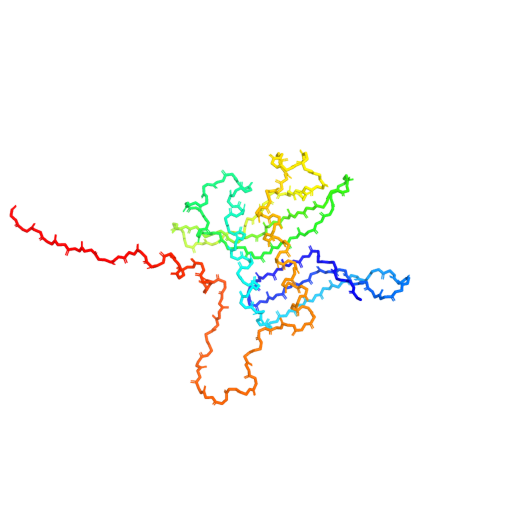3.686 0.660 1.00 98.56 89 ILE A C 1
ATOM 689 O O . ILE A 1 89 ? -4.939 4.752 1.230 1.00 98.56 89 ILE A O 1
ATOM 693 N N . THR A 1 90 ? -5.667 2.868 0.253 1.00 98.38 90 THR A N 1
ATOM 694 C CA . THR A 1 90 ? -7.084 3.023 0.584 1.00 98.38 90 THR A CA 1
ATOM 695 C C . THR A 1 90 ? -7.395 2.190 1.816 1.00 98.38 90 THR A C 1
ATOM 697 O O . THR A 1 90 ? -7.049 1.008 1.889 1.00 98.38 90 THR A O 1
ATOM 700 N N . CYS A 1 91 ? -8.090 2.783 2.779 1.00 96.69 91 CYS A N 1
ATOM 701 C CA . CYS A 1 91 ? -8.542 2.074 3.963 1.00 96.69 91 CYS A CA 1
ATOM 702 C C . CYS A 1 91 ? -9.937 2.522 4.392 1.00 96.69 91 CYS A C 1
ATOM 704 O O . CYS A 1 91 ? -10.397 3.615 4.071 1.00 96.69 91 CYS A O 1
ATOM 706 N N . GLU A 1 92 ? -10.611 1.648 5.126 1.00 96.62 92 GLU A N 1
ATOM 707 C CA . GLU A 1 92 ? -11.813 1.991 5.866 1.00 96.62 92 GLU A CA 1
ATOM 708 C C . GLU A 1 92 ? -11.421 2.394 7.288 1.00 96.62 92 GLU A C 1
ATOM 710 O O . GLU A 1 92 ? -10.685 1.679 7.973 1.00 96.62 92 GLU A O 1
ATOM 715 N N . TYR A 1 93 ? -11.914 3.545 7.731 1.00 96.56 93 TYR A N 1
ATOM 716 C CA . TYR A 1 93 ? -11.699 4.072 9.068 1.00 96.56 93 TYR A CA 1
ATOM 717 C C . TYR A 1 93 ? -12.969 3.940 9.909 1.00 96.56 93 TYR A C 1
ATOM 719 O O . TYR A 1 93 ? -14.027 4.461 9.550 1.00 96.56 93 TYR A O 1
ATOM 727 N N . HIS A 1 94 ? -12.858 3.257 11.047 1.00 96.00 94 HIS A N 1
ATOM 728 C CA . HIS A 1 94 ? -13.958 3.024 11.976 1.00 96.00 94 HIS A CA 1
ATOM 729 C C . HIS A 1 94 ? -14.143 4.198 12.950 1.00 96.00 94 HIS A C 1
ATOM 731 O O . HIS A 1 94 ? -13.275 4.495 13.779 1.00 96.00 94 HIS A O 1
ATOM 737 N N . MET A 1 95 ? -15.316 4.830 12.890 1.00 94.25 95 MET A N 1
ATOM 738 C CA . MET A 1 95 ? -15.720 5.929 13.764 1.00 94.25 95 MET A CA 1
ATOM 739 C C . MET A 1 95 ? -16.312 5.372 15.069 1.00 94.25 95 MET A C 1
ATOM 741 O O . MET A 1 95 ? -17.419 4.835 15.061 1.00 94.25 95 MET A O 1
ATOM 745 N N . PRO A 1 96 ? -15.630 5.510 16.222 1.00 91.81 96 PRO A N 1
ATOM 746 C CA . PRO A 1 96 ? -16.020 4.805 17.445 1.00 91.81 96 PRO A CA 1
ATOM 747 C C . PRO A 1 96 ? -17.344 5.284 18.049 1.00 91.81 96 PRO A C 1
ATOM 749 O O . PRO A 1 96 ? -18.019 4.505 18.708 1.00 91.81 96 PRO A O 1
ATOM 752 N N . GLN A 1 97 ? -17.711 6.554 17.857 1.00 93.69 97 GLN A N 1
ATOM 753 C CA . GLN A 1 97 ? -18.930 7.115 18.449 1.00 93.69 97 GLN A CA 1
ATOM 754 C C . GLN A 1 97 ? -20.189 6.754 17.657 1.00 93.69 97 GLN A C 1
ATOM 756 O O . GLN A 1 97 ? -21.222 6.472 18.253 1.00 93.69 97 GLN A O 1
ATOM 761 N N . SER A 1 98 ? -20.113 6.768 16.325 1.00 94.94 98 SER A N 1
ATOM 762 C CA . SER A 1 98 ? -21.253 6.476 15.450 1.00 94.94 98 SER A CA 1
ATOM 763 C C . SER A 1 98 ? -21.362 4.999 15.067 1.00 94.94 98 SER A C 1
ATOM 765 O O . SER A 1 98 ? -22.413 4.586 14.587 1.00 94.94 98 SER A O 1
ATOM 767 N N . GLY A 1 99 ? -20.288 4.213 15.221 1.00 93.50 99 GLY A N 1
ATOM 768 C CA . GLY A 1 99 ? -20.211 2.834 14.725 1.00 93.50 99 GLY A CA 1
ATOM 769 C C . GLY A 1 99 ? -20.183 2.734 13.195 1.00 93.50 99 GLY A C 1
ATOM 770 O O . GLY A 1 99 ? -20.416 1.665 12.638 1.00 93.50 99 GLY A O 1
ATOM 771 N N . THR A 1 100 ? -19.940 3.847 12.498 1.00 95.88 100 THR A N 1
ATOM 772 C CA . THR A 1 100 ? -19.897 3.898 11.031 1.00 95.88 100 THR A CA 1
ATOM 773 C C . THR A 1 100 ? -18.470 3.767 10.515 1.00 95.88 100 THR A C 1
ATOM 775 O O . THR A 1 100 ? -17.504 4.044 11.227 1.00 95.88 100 THR A O 1
ATOM 778 N N . MET A 1 101 ? -18.333 3.410 9.241 1.00 95.00 101 MET A N 1
ATOM 779 C CA . MET A 1 101 ? -17.050 3.409 8.539 1.00 95.00 101 MET A CA 1
ATOM 780 C C . MET A 1 101 ? -17.024 4.510 7.483 1.00 95.00 101 MET A C 1
ATOM 782 O O . MET A 1 101 ? -18.061 4.856 6.914 1.00 95.00 101 MET A O 1
ATOM 786 N N . THR A 1 102 ? -15.844 5.070 7.240 1.00 96.19 102 THR A N 1
ATOM 787 C CA . THR A 1 102 ? -15.598 5.969 6.113 1.00 96.19 102 THR A CA 1
ATOM 788 C C . THR A 1 102 ? -14.328 5.561 5.394 1.00 96.19 102 THR A C 1
ATOM 790 O O . THR A 1 102 ? -13.318 5.263 6.031 1.00 96.19 102 THR A O 1
ATOM 793 N N . THR A 1 103 ? -14.348 5.618 4.069 1.00 97.25 103 THR A N 1
ATOM 794 C CA . THR A 1 103 ? -13.144 5.417 3.273 1.00 97.25 103 THR A CA 1
ATOM 795 C C . THR A 1 103 ? -12.230 6.633 3.412 1.00 97.25 103 THR A C 1
ATOM 797 O O . THR A 1 103 ? -12.675 7.770 3.244 1.00 97.25 103 THR A O 1
ATOM 800 N N . ILE A 1 104 ? -10.948 6.394 3.676 1.00 96.75 104 ILE A N 1
ATOM 801 C CA . ILE A 1 104 ? -9.887 7.398 3.593 1.00 96.75 104 ILE A CA 1
ATOM 802 C C . ILE A 1 104 ? -8.777 6.879 2.675 1.00 96.75 104 ILE A C 1
ATOM 804 O O . ILE A 1 104 ? -8.522 5.676 2.591 1.00 96.75 104 ILE A O 1
ATOM 808 N N . ASN A 1 105 ? -8.122 7.799 1.975 1.00 98.19 105 ASN A N 1
ATOM 809 C CA . ASN A 1 105 ? -6.953 7.508 1.155 1.00 98.19 105 ASN A CA 1
ATOM 810 C C . ASN A 1 105 ? -5.762 8.270 1.723 1.00 98.19 105 ASN A C 1
ATOM 812 O O . ASN A 1 105 ? -5.914 9.424 2.129 1.00 98.19 105 ASN A O 1
ATOM 816 N N . THR A 1 106 ? -4.587 7.651 1.713 1.00 98.19 106 THR A N 1
ATOM 817 C CA . THR A 1 106 ? -3.348 8.387 1.965 1.00 98.19 106 THR A CA 1
ATOM 818 C C . THR A 1 106 ? -3.060 9.361 0.818 1.00 98.19 106 THR A C 1
ATOM 820 O O . THR A 1 106 ? -3.503 9.139 -0.316 1.00 98.19 106 THR A O 1
ATOM 823 N N . PRO A 1 107 ? -2.274 10.422 1.061 1.00 97.62 107 PRO A N 1
ATOM 824 C CA . PRO A 1 107 ? -1.541 11.088 -0.004 1.00 97.62 107 PRO A CA 1
ATOM 825 C C . PRO A 1 107 ? -0.701 10.086 -0.809 1.00 97.62 107 PRO A C 1
ATOM 827 O O . PRO A 1 107 ? -0.374 8.995 -0.334 1.00 97.62 107 PRO A O 1
ATOM 830 N N . PHE A 1 108 ? -0.343 10.475 -2.031 1.00 97.62 108 PHE A N 1
ATOM 831 C CA . PHE A 1 108 ? 0.620 9.727 -2.830 1.00 97.62 108 PHE A CA 1
ATOM 832 C C . PHE A 1 108 ? 2.024 9.930 -2.257 1.00 97.62 108 PHE A C 1
ATOM 834 O O . PHE A 1 108 ? 2.505 11.063 -2.201 1.00 97.62 108 PHE A O 1
ATOM 841 N N . PHE A 1 109 ? 2.662 8.839 -1.844 1.00 97.56 109 PHE A N 1
ATOM 842 C CA . PHE A 1 109 ? 4.051 8.812 -1.387 1.00 97.56 109 PHE A CA 1
ATOM 843 C C . PHE A 1 109 ? 4.890 7.983 -2.360 1.00 97.56 109 PHE A C 1
ATOM 845 O O . PHE A 1 109 ? 4.386 7.042 -2.977 1.00 97.56 109 PHE A O 1
ATOM 852 N N . ARG A 1 110 ? 6.156 8.366 -2.525 1.00 97.62 110 ARG A N 1
ATOM 853 C CA . ARG A 1 110 ? 7.102 7.750 -3.463 1.00 97.62 110 ARG A CA 1
ATOM 854 C C . ARG A 1 110 ? 7.946 6.678 -2.788 1.00 97.62 110 ARG A C 1
ATOM 856 O O . ARG A 1 110 ? 8.253 6.790 -1.603 1.00 97.62 110 ARG A O 1
ATOM 863 N N . PHE A 1 111 ? 8.380 5.698 -3.570 1.00 96.62 111 PHE A N 1
ATOM 864 C CA . PHE A 1 111 ? 9.479 4.820 -3.183 1.00 96.62 111 PHE A CA 1
ATOM 865 C C . PHE A 1 111 ? 10.810 5.572 -3.335 1.00 96.62 111 PHE A C 1
ATOM 867 O O . PHE A 1 111 ? 11.030 6.195 -4.383 1.00 96.62 111 PHE A O 1
ATOM 874 N N . PRO A 1 112 ? 11.686 5.559 -2.318 1.00 94.50 112 PRO A N 1
ATOM 875 C CA . PRO A 1 112 ? 13.057 6.028 -2.472 1.00 94.50 112 PRO A CA 1
ATOM 876 C C . PRO A 1 112 ? 13.781 5.245 -3.579 1.00 94.50 112 PRO A C 1
ATOM 878 O O . PRO A 1 112 ? 13.722 4.024 -3.644 1.00 94.50 112 PRO A O 1
ATOM 881 N N . GLN A 1 113 ? 14.473 5.949 -4.470 1.00 91.31 113 GLN A N 1
ATOM 882 C CA . GLN A 1 113 ? 15.349 5.373 -5.500 1.00 91.31 113 GLN A CA 1
ATOM 883 C C . GLN A 1 113 ? 16.833 5.525 -5.143 1.00 91.31 113 GLN A C 1
ATOM 885 O O . GLN A 1 113 ? 17.689 4.891 -5.761 1.00 91.31 113 GLN A O 1
ATOM 890 N N . THR A 1 114 ? 17.144 6.391 -4.176 1.00 91.44 114 THR A N 1
ATOM 891 C CA . THR A 1 114 ? 18.491 6.631 -3.653 1.00 91.44 114 THR A CA 1
ATOM 892 C C . THR A 1 114 ? 18.449 6.804 -2.137 1.00 91.44 114 THR A C 1
ATOM 894 O O . THR A 1 114 ? 17.443 7.255 -1.587 1.00 91.44 114 THR A O 1
ATOM 897 N N . ASP A 1 115 ? 19.568 6.527 -1.465 1.00 90.44 115 ASP A N 1
ATOM 898 C CA . ASP A 1 115 ? 19.695 6.676 -0.006 1.00 90.44 115 ASP A CA 1
ATOM 899 C C . ASP A 1 115 ? 19.413 8.114 0.471 1.00 90.44 115 ASP A C 1
ATOM 901 O O . ASP A 1 115 ? 18.913 8.332 1.569 1.00 90.44 115 ASP A O 1
ATOM 905 N N . GLU A 1 116 ? 19.681 9.116 -0.373 1.00 90.94 116 GLU A N 1
ATOM 906 C CA . GLU A 1 116 ? 19.424 10.535 -0.081 1.00 90.94 116 GLU A CA 1
ATOM 907 C C . GLU A 1 116 ? 17.929 10.877 0.010 1.00 90.94 116 GLU A C 1
ATOM 909 O O . GLU A 1 116 ? 17.564 11.916 0.560 1.00 90.94 116 GLU A O 1
ATOM 914 N N . GLN A 1 117 ? 17.061 10.032 -0.553 1.00 91.00 117 GLN A N 1
ATOM 915 C CA . GLN A 1 117 ? 15.610 10.219 -0.530 1.00 91.00 117 GLN A CA 1
ATOM 916 C C . GLN A 1 117 ? 14.954 9.590 0.701 1.00 91.00 117 GLN A C 1
ATOM 918 O O . GLN A 1 117 ? 13.820 9.941 1.037 1.00 91.00 117 GLN A O 1
ATOM 923 N N . VAL A 1 118 ? 15.658 8.692 1.392 1.00 88.75 118 VAL A N 1
ATOM 924 C CA . VAL A 1 118 ? 15.150 8.017 2.586 1.00 88.75 118 VAL A CA 1
ATOM 925 C C . VAL A 1 118 ? 14.911 9.046 3.693 1.00 88.75 118 VAL A C 1
ATOM 927 O O . VAL A 1 118 ? 15.781 9.844 4.041 1.00 88.75 118 VAL A O 1
ATOM 930 N N . GLY A 1 119 ? 13.696 9.049 4.244 1.00 85.25 119 GLY A N 1
ATOM 931 C CA . GLY A 1 119 ? 13.288 9.980 5.300 1.00 85.25 119 GLY A CA 1
ATOM 932 C C . GLY A 1 119 ? 12.937 11.395 4.826 1.00 85.25 119 GLY A C 1
ATOM 933 O O . GLY A 1 119 ? 12.581 12.234 5.658 1.00 85.25 119 GLY A O 1
ATOM 934 N N . LEU A 1 120 ? 12.992 11.686 3.519 1.00 91.62 120 LEU A N 1
ATOM 935 C CA . LEU A 1 120 ? 12.476 12.949 2.990 1.00 91.62 120 LEU A CA 1
ATOM 936 C C . LEU A 1 120 ? 10.936 12.987 3.021 1.00 91.62 120 LEU A C 1
ATOM 938 O O . LEU A 1 120 ? 10.278 11.954 2.881 1.00 91.62 120 LEU A O 1
ATOM 942 N N . PRO A 1 121 ? 10.326 14.184 3.127 1.00 90.62 121 PRO A N 1
ATOM 943 C CA . PRO A 1 121 ? 8.878 14.321 3.027 1.00 90.62 121 PRO A CA 1
ATOM 944 C C . PRO A 1 121 ? 8.337 13.742 1.714 1.00 90.62 121 PRO A C 1
ATOM 946 O O . PRO A 1 121 ? 8.921 13.944 0.650 1.00 90.62 121 PRO A O 1
ATOM 949 N N . SER A 1 122 ? 7.160 13.113 1.767 1.00 92.62 122 SER A N 1
ATOM 950 C CA . SER A 1 122 ? 6.498 12.463 0.617 1.00 92.62 122 SER A CA 1
ATOM 951 C C . SER A 1 122 ? 7.198 11.215 0.055 1.00 92.62 122 SER A C 1
ATOM 953 O O . SER A 1 122 ? 6.829 10.763 -1.033 1.00 92.62 122 SER A O 1
ATOM 955 N N . TYR A 1 123 ? 8.175 10.655 0.770 1.00 96.81 123 TYR A N 1
ATOM 956 C CA . TYR A 1 123 ? 8.741 9.333 0.501 1.00 96.81 123 TYR A CA 1
ATOM 957 C C . TYR A 1 123 ? 8.348 8.364 1.614 1.00 96.81 123 TYR A C 1
ATOM 959 O O . TYR A 1 123 ? 8.176 8.767 2.767 1.00 96.81 123 TYR A O 1
ATOM 967 N N . PHE A 1 124 ? 8.164 7.094 1.264 1.00 97.00 124 PHE A N 1
ATOM 968 C CA . PHE A 1 124 ? 7.957 6.045 2.255 1.00 97.00 124 PHE A CA 1
ATOM 969 C C . PHE A 1 124 ? 9.213 5.857 3.114 1.00 97.00 124 PHE A C 1
ATOM 971 O O . PHE A 1 124 ? 10.336 6.040 2.641 1.00 97.00 124 PHE A O 1
ATOM 978 N N . ASP A 1 125 ? 9.009 5.499 4.383 1.00 94.94 125 ASP A N 1
ATOM 979 C CA . ASP A 1 125 ? 10.089 4.960 5.207 1.00 94.94 125 ASP A CA 1
ATOM 980 C C . ASP A 1 125 ? 10.405 3.512 4.786 1.00 94.94 125 ASP A C 1
ATOM 982 O O . ASP A 1 125 ? 9.600 2.853 4.119 1.00 94.94 125 ASP A O 1
ATOM 986 N N . GLU A 1 126 ? 11.582 3.015 5.175 1.00 94.75 126 GLU A N 1
ATOM 987 C CA . GLU A 1 126 ? 12.060 1.674 4.797 1.00 94.75 126 GLU A CA 1
ATOM 988 C C . GLU A 1 126 ? 11.090 0.560 5.229 1.00 94.75 126 GLU A C 1
ATOM 990 O O . GLU A 1 126 ? 10.913 -0.443 4.537 1.00 94.75 126 GLU A O 1
ATOM 995 N N . GLU A 1 127 ? 10.443 0.730 6.385 1.00 95.62 127 GLU A N 1
ATOM 996 C CA . GLU A 1 127 ? 9.497 -0.245 6.925 1.00 95.62 127 GLU A CA 1
ATOM 997 C C . GLU A 1 127 ? 8.228 -0.321 6.061 1.00 95.62 127 GLU A C 1
ATOM 999 O O . GLU A 1 127 ? 7.799 -1.411 5.678 1.00 95.62 127 GLU A O 1
ATOM 1004 N N . THR A 1 128 ? 7.668 0.830 5.687 1.00 97.00 128 THR A N 1
ATOM 1005 C CA . THR A 1 128 ? 6.488 0.932 4.822 1.00 97.00 128 THR A CA 1
ATOM 1006 C C . THR A 1 128 ? 6.790 0.416 3.420 1.00 97.00 128 THR A C 1
ATOM 1008 O O . THR A 1 128 ? 5.983 -0.317 2.844 1.00 97.00 128 THR A O 1
ATOM 1011 N N . GLU A 1 129 ? 7.953 0.767 2.866 1.00 96.69 129 GLU A N 1
ATOM 1012 C CA . GLU A 1 129 ? 8.417 0.249 1.577 1.00 96.69 129 GLU A CA 1
ATOM 1013 C C . GLU A 1 129 ? 8.454 -1.282 1.591 1.00 96.69 129 GLU A C 1
ATOM 1015 O O . GLU A 1 129 ? 7.863 -1.930 0.721 1.00 96.69 129 GLU A O 1
ATOM 1020 N N . LYS A 1 130 ? 9.057 -1.869 2.629 1.00 97.12 130 LYS A N 1
ATOM 1021 C CA . LYS A 1 130 ? 9.104 -3.319 2.796 1.00 97.12 130 LYS A CA 1
ATOM 1022 C C . LYS A 1 130 ? 7.703 -3.931 2.865 1.00 97.12 130 LYS A C 1
ATOM 1024 O O . LYS A 1 130 ? 7.434 -4.887 2.143 1.00 97.12 130 LYS A O 1
ATOM 1029 N N . HIS A 1 131 ? 6.793 -3.387 3.675 1.00 98.25 131 HIS A N 1
ATOM 1030 C CA . HIS A 1 131 ? 5.424 -3.911 3.777 1.00 98.25 131 HIS A CA 1
ATOM 1031 C C . HIS A 1 131 ? 4.660 -3.845 2.445 1.00 98.25 131 HIS A C 1
ATOM 1033 O O . HIS A 1 131 ? 3.901 -4.760 2.113 1.00 98.25 131 HIS A O 1
ATOM 1039 N N . LEU A 1 132 ? 4.867 -2.786 1.656 1.00 98.31 132 LEU A N 1
ATOM 1040 C CA . LEU A 1 132 ? 4.276 -2.651 0.325 1.00 98.31 132 LEU A CA 1
ATOM 1041 C C . LEU A 1 132 ? 4.855 -3.668 -0.666 1.00 98.31 132 LEU A C 1
ATOM 1043 O O . LEU A 1 132 ? 4.093 -4.221 -1.462 1.00 98.31 132 LEU A O 1
ATOM 1047 N N . HIS A 1 133 ? 6.160 -3.943 -0.609 1.00 97.25 133 HIS A N 1
ATOM 1048 C CA . HIS A 1 133 ? 6.795 -4.983 -1.419 1.00 97.25 133 HIS A CA 1
ATOM 1049 C C . HIS A 1 133 ? 6.356 -6.391 -1.020 1.00 97.25 133 HIS A C 1
ATOM 1051 O O . HIS A 1 133 ? 6.035 -7.190 -1.901 1.00 97.25 133 HIS A O 1
ATOM 1057 N N . ASP A 1 134 ? 6.258 -6.676 0.279 1.00 97.88 134 ASP A N 1
ATOM 1058 C CA . ASP A 1 134 ? 5.738 -7.944 0.793 1.00 97.88 134 ASP A CA 1
ATOM 1059 C C . ASP A 1 134 ? 4.302 -8.175 0.286 1.00 97.88 134 ASP A C 1
ATOM 1061 O O . ASP A 1 134 ? 3.964 -9.265 -0.177 1.00 97.88 134 ASP A O 1
ATOM 1065 N N . LEU A 1 135 ? 3.460 -7.133 0.270 1.00 97.94 135 LEU A N 1
ATOM 1066 C CA . LEU A 1 135 ? 2.104 -7.229 -0.272 1.00 97.94 135 LEU A CA 1
ATOM 1067 C C . LEU A 1 135 ? 2.083 -7.489 -1.791 1.00 97.94 135 LEU A C 1
ATOM 1069 O O . LEU A 1 135 ? 1.269 -8.288 -2.261 1.00 97.94 135 LEU A O 1
ATOM 1073 N N . VAL A 1 136 ? 2.964 -6.844 -2.566 1.00 97.56 136 VAL A N 1
ATOM 1074 C CA . VAL A 1 136 ? 3.112 -7.120 -4.009 1.00 97.56 136 VAL A CA 1
ATOM 1075 C C . VAL A 1 136 ? 3.548 -8.564 -4.238 1.00 97.56 136 VAL A C 1
ATOM 1077 O O . VAL A 1 136 ? 2.968 -9.245 -5.083 1.00 97.56 136 VAL A O 1
ATOM 1080 N N . HIS A 1 137 ? 4.526 -9.046 -3.474 1.00 96.56 137 HIS A N 1
ATOM 1081 C CA . HIS A 1 137 ? 5.009 -10.420 -3.556 1.00 96.56 137 HIS A CA 1
ATOM 1082 C C . HIS A 1 137 ? 3.885 -11.430 -3.289 1.00 96.56 137 HIS A C 1
ATOM 1084 O O . HIS A 1 137 ? 3.663 -12.339 -4.091 1.00 96.56 137 HIS A O 1
ATOM 1090 N N . GLU A 1 138 ? 3.105 -11.233 -2.225 1.00 96.44 138 GLU A N 1
ATOM 1091 C CA . GLU A 1 138 ? 1.971 -12.105 -1.908 1.00 96.44 138 GLU A CA 1
ATOM 1092 C C . GLU A 1 138 ? 0.851 -12.024 -2.963 1.00 96.44 138 GLU A C 1
ATOM 1094 O O . GLU A 1 138 ? 0.219 -13.034 -3.278 1.00 96.44 138 GLU A O 1
ATOM 1099 N N . ALA A 1 139 ? 0.622 -10.855 -3.571 1.00 96.19 139 ALA A N 1
ATOM 1100 C CA . ALA A 1 139 ? -0.316 -10.712 -4.684 1.00 96.19 139 ALA A CA 1
ATOM 1101 C C . ALA A 1 139 ? 0.131 -11.485 -5.934 1.00 96.19 139 ALA A C 1
ATOM 1103 O O . ALA A 1 139 ? -0.693 -12.130 -6.583 1.00 96.19 139 ALA A O 1
ATOM 1104 N N . VAL A 1 140 ? 1.425 -11.447 -6.265 1.00 95.69 140 VAL A N 1
ATOM 1105 C CA . VAL A 1 140 ? 1.988 -12.223 -7.378 1.00 95.69 140 VAL A CA 1
ATOM 1106 C C . VAL A 1 140 ? 1.846 -13.717 -7.102 1.00 95.69 140 VAL A C 1
ATOM 1108 O O . VAL A 1 140 ? 1.282 -14.420 -7.938 1.00 95.69 140 VAL A O 1
ATOM 1111 N N . ARG A 1 141 ? 2.224 -14.185 -5.904 1.00 94.56 141 ARG A N 1
ATOM 1112 C CA . ARG A 1 141 ? 2.034 -15.587 -5.491 1.00 94.56 141 ARG A CA 1
ATOM 1113 C C . ARG A 1 141 ? 0.579 -16.035 -5.647 1.00 94.56 141 ARG A C 1
ATOM 1115 O O . ARG A 1 141 ? 0.313 -17.100 -6.204 1.00 94.56 141 ARG A O 1
ATOM 1122 N N . TYR A 1 142 ? -0.373 -15.206 -5.219 1.00 94.00 142 TYR A N 1
ATOM 1123 C CA . TYR A 1 142 ? -1.799 -15.493 -5.370 1.00 94.00 142 TYR A CA 1
ATOM 1124 C C . TYR A 1 142 ? -2.229 -15.620 -6.844 1.00 94.00 142 TYR A C 1
ATOM 1126 O O . TYR A 1 142 ? -2.958 -16.551 -7.204 1.00 94.00 142 TYR A O 1
ATOM 1134 N N . LEU A 1 143 ? -1.771 -14.705 -7.710 1.00 93.50 143 LEU A N 1
ATOM 1135 C CA . LEU A 1 143 ? -2.047 -14.736 -9.154 1.00 93.50 143 LEU A CA 1
ATOM 1136 C C . LEU A 1 143 ? -1.406 -15.947 -9.849 1.00 93.50 143 LEU A C 1
ATOM 1138 O O . LEU A 1 143 ? -1.978 -16.46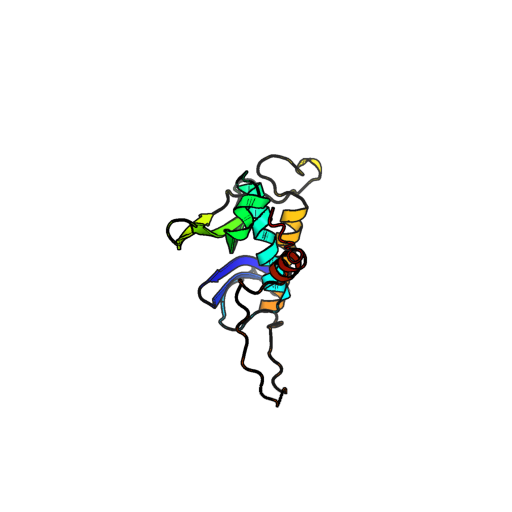5 -10.807 1.00 93.50 143 LEU A O 1
ATOM 1142 N N . GLU A 1 144 ? -0.271 -16.426 -9.343 1.00 92.25 144 GLU A N 1
ATOM 1143 C CA . GLU A 1 144 ? 0.408 -17.646 -9.797 1.00 92.25 144 GLU A CA 1
ATOM 1144 C C . GLU A 1 144 ? -0.248 -18.939 -9.280 1.00 92.25 144 GLU A C 1
ATOM 1146 O O . GLU A 1 144 ? 0.120 -20.032 -9.705 1.00 92.25 144 GLU A O 1
ATOM 1151 N N . GLY A 1 145 ? -1.272 -18.829 -8.427 1.00 88.69 145 GLY A N 1
ATOM 1152 C CA . GLY A 1 145 ? -2.082 -19.958 -7.968 1.00 88.69 145 GLY A CA 1
ATOM 1153 C C . GLY A 1 145 ? -1.794 -20.419 -6.540 1.00 88.69 145 GLY A C 1
ATOM 1154 O O . GLY A 1 145 ? -2.447 -21.355 -6.082 1.00 88.69 145 GLY A O 1
ATOM 1155 N N . HIS A 1 146 ? -0.901 -19.747 -5.806 1.00 84.81 146 HIS A N 1
ATOM 1156 C CA . HIS A 1 146 ? -0.702 -19.967 -4.369 1.00 84.81 146 HIS A CA 1
ATOM 1157 C C . HIS A 1 146 ? -1.847 -19.326 -3.574 1.00 84.81 146 HIS A C 1
ATOM 1159 O O . HIS A 1 146 ? -1.719 -18.265 -2.961 1.00 84.81 146 HIS A O 1
ATOM 1165 N N . ARG A 1 147 ? -3.023 -19.945 -3.669 1.00 82.06 147 ARG A N 1
ATOM 1166 C CA . ARG A 1 147 ? -4.234 -19.550 -2.945 1.00 82.06 147 ARG A CA 1
ATOM 1167 C C . ARG A 1 147 ? -4.320 -20.346 -1.649 1.00 82.06 147 ARG A C 1
ATOM 1169 O O . ARG A 1 147 ? -3.780 -21.448 -1.568 1.00 82.06 147 ARG A O 1
ATOM 1176 N N . GLY A 1 148 ? -5.037 -19.817 -0.661 1.00 71.12 148 GLY A N 1
ATOM 1177 C CA . GLY A 1 148 ? -5.335 -20.539 0.571 1.00 71.12 148 GLY A CA 1
ATOM 1178 C C . GLY A 1 148 ? -6.292 -21.693 0.280 1.00 71.12 148 GLY A C 1
ATOM 1179 O O . GLY A 1 148 ? -7.498 -21.563 0.465 1.00 71.12 148 GLY A O 1
ATOM 1180 N N . GLN A 1 149 ? -5.776 -22.809 -0.233 1.00 57.44 149 GLN A N 1
ATOM 1181 C CA . GLN A 1 149 ? -6.535 -24.046 -0.326 1.00 57.44 149 GLN A CA 1
ATOM 1182 C C . GLN A 1 149 ? -6.698 -24.602 1.088 1.00 57.44 149 GLN A C 1
ATOM 1184 O O . GLN A 1 149 ? -5.724 -24.993 1.729 1.00 57.44 149 GLN A O 1
ATOM 1189 N N . VAL A 1 150 ? -7.941 -24.660 1.565 1.00 49.81 150 VAL A N 1
ATOM 1190 C CA . VAL A 1 150 ? -8.321 -25.662 2.565 1.00 49.81 150 VAL A CA 1
ATOM 1191 C C . VAL A 1 150 ? -8.093 -27.003 1.870 1.00 49.81 150 VAL A C 1
ATOM 1193 O O . VAL A 1 150 ? -8.584 -27.186 0.753 1.00 49.81 150 VAL A O 1
ATOM 1196 N N . GLY A 1 151 ? -7.255 -27.869 2.442 1.00 43.22 151 GLY A N 1
ATOM 1197 C CA . GLY A 1 151 ? -6.869 -29.126 1.812 1.00 43.22 151 GLY A CA 1
ATOM 1198 C C . GLY A 1 151 ? -8.097 -29.861 1.278 1.00 43.22 151 GLY A C 1
ATOM 1199 O O . GLY A 1 151 ? -9.036 -30.127 2.017 1.00 43.22 151 GLY A O 1
ATOM 1200 N N . LEU A 1 152 ? -8.096 -30.213 -0.011 1.00 50.94 152 LEU A N 1
ATOM 1201 C CA . LEU A 1 152 ? -9.146 -31.043 -0.623 1.00 50.94 152 LEU A CA 1
ATOM 1202 C C . LEU A 1 152 ? -9.148 -32.500 -0.097 1.00 50.94 152 LEU A C 1
ATOM 1204 O O . LEU A 1 152 ? -9.849 -33.348 -0.641 1.00 50.94 152 LEU A O 1
ATOM 1208 N N . PHE A 1 153 ? -8.365 -32.773 0.952 1.00 51.62 153 PHE A N 1
ATOM 1209 C CA . PHE A 1 153 ? -8.254 -34.034 1.674 1.00 51.62 153 PHE A CA 1
ATOM 1210 C C . PHE A 1 153 ? -8.056 -33.774 3.176 1.00 51.62 153 PHE A C 1
ATOM 1212 O O . PHE A 1 153 ? -7.084 -34.242 3.752 1.00 51.62 153 PHE A O 1
ATOM 1219 N N . ASP A 1 154 ? -8.947 -33.011 3.801 1.00 42.16 154 ASP A N 1
ATOM 1220 C CA . ASP A 1 154 ? -9.201 -33.161 5.236 1.00 42.16 154 ASP A CA 1
ATOM 1221 C C . ASP A 1 154 ? -10.650 -33.639 5.379 1.00 42.16 154 ASP A C 1
ATOM 1223 O O . ASP A 1 154 ? -11.586 -32.862 5.573 1.00 42.16 154 ASP A O 1
ATOM 1227 N N . ASP A 1 155 ? -10.837 -34.952 5.212 1.00 46.22 155 ASP A N 1
ATOM 1228 C CA . ASP A 1 155 ? -11.962 -35.649 5.827 1.00 46.22 155 ASP A CA 1
ATOM 1229 C C . ASP A 1 155 ? -11.744 -35.564 7.342 1.00 46.22 155 ASP A C 1
ATOM 1231 O O . ASP A 1 155 ? -11.055 -36.401 7.911 1.00 46.22 155 ASP A O 1
ATOM 1235 N N . GLU A 1 156 ? -12.247 -34.504 7.970 1.00 40.34 156 GLU A N 1
ATOM 1236 C CA . GLU A 1 156 ? -12.910 -34.541 9.277 1.00 40.34 156 GLU A CA 1
ATOM 1237 C C . GLU A 1 156 ? -13.379 -33.129 9.665 1.00 40.34 156 GLU A C 1
ATOM 1239 O O . GLU A 1 156 ? -12.626 -32.156 9.667 1.00 40.34 156 GLU A O 1
ATOM 1244 N N . GLU A 1 157 ? -14.676 -33.043 9.960 1.00 45.06 157 GLU A N 1
ATOM 1245 C CA . GLU A 1 157 ? -15.455 -31.875 10.374 1.00 45.06 157 GLU A CA 1
ATOM 1246 C C . GLU A 1 157 ? -14.672 -30.824 11.187 1.00 45.06 157 GLU A C 1
ATOM 1248 O O . GLU A 1 157 ? -14.523 -30.930 12.405 1.00 45.06 157 GLU A O 1
ATOM 1253 N N . GLN A 1 158 ? -14.277 -29.724 10.542 1.00 36.59 158 GLN A N 1
ATOM 1254 C CA . GLN A 1 158 ? -14.105 -28.444 11.225 1.00 36.59 158 GLN A CA 1
ATOM 1255 C C . GLN A 1 158 ? -14.823 -27.343 10.454 1.00 36.59 158 GLN A C 1
ATOM 1257 O O . GLN A 1 158 ? -14.527 -27.053 9.297 1.00 36.59 158 GLN A O 1
ATOM 1262 N N . ASP A 1 159 ? -15.790 -26.742 11.140 1.00 36.62 159 ASP A N 1
ATOM 1263 C CA . ASP A 1 159 ? -16.581 -25.597 10.703 1.00 36.62 159 ASP A CA 1
ATOM 1264 C C . ASP A 1 159 ? -15.655 -24.492 10.137 1.00 36.62 159 ASP A C 1
ATOM 1266 O O . ASP A 1 159 ? -14.692 -24.095 10.814 1.00 36.62 159 ASP A O 1
ATOM 1270 N N . PRO A 1 160 ? -15.873 -23.999 8.901 1.00 41.22 160 PRO A N 1
ATOM 1271 C CA . PRO A 1 160 ? -14.954 -23.070 8.263 1.00 41.22 160 PRO A CA 1
ATOM 1272 C C . PRO A 1 160 ? -14.953 -21.726 8.997 1.00 41.22 160 PRO A C 1
ATOM 1274 O O . PRO A 1 160 ? -15.869 -20.909 8.881 1.00 41.22 160 PRO A O 1
ATOM 1277 N N . ARG A 1 161 ? -13.867 -21.455 9.725 1.00 43.62 161 ARG A N 1
ATOM 1278 C CA . ARG A 1 161 ? -13.543 -20.106 10.193 1.00 43.62 161 ARG A CA 1
ATOM 1279 C C . ARG A 1 161 ? -13.181 -19.263 8.974 1.00 43.62 161 ARG A C 1
ATOM 1281 O O . ARG A 1 161 ? -12.058 -19.326 8.484 1.00 43.62 161 ARG A O 1
ATOM 1288 N N . ASN A 1 162 ? -14.140 -18.482 8.483 1.00 39.88 162 ASN A N 1
ATOM 1289 C CA . ASN A 1 162 ? -13.880 -17.380 7.561 1.00 39.88 162 ASN A CA 1
ATOM 1290 C C . ASN A 1 162 ? -12.890 -16.421 8.232 1.00 39.88 162 ASN A C 1
ATOM 1292 O O . ASN A 1 162 ? -13.287 -15.605 9.056 1.00 39.88 162 ASN A O 1
ATOM 1296 N N . VAL A 1 163 ? -11.605 -16.540 7.895 1.00 45.34 163 VAL A N 1
ATOM 1297 C CA . VAL A 1 163 ? -10.565 -15.607 8.335 1.00 45.34 163 VAL A CA 1
ATOM 1298 C C . VAL A 1 163 ? -10.791 -14.316 7.561 1.00 45.34 163 VAL A C 1
ATOM 1300 O O . VAL A 1 163 ? -10.472 -14.202 6.377 1.00 45.34 163 VAL A O 1
ATOM 1303 N N . THR A 1 164 ? -11.417 -13.353 8.221 1.00 49.41 164 THR A N 1
ATOM 1304 C CA . THR A 1 164 ? -11.592 -12.003 7.687 1.00 49.41 164 THR A CA 1
ATOM 1305 C C . THR A 1 164 ? -10.370 -11.153 8.061 1.00 49.41 164 THR A C 1
ATOM 1307 O O . THR A 1 164 ? -9.577 -11.552 8.917 1.00 49.41 164 THR A O 1
ATOM 1310 N N . PRO A 1 165 ? -10.190 -9.945 7.494 1.00 44.84 165 PRO A N 1
ATOM 1311 C CA . PRO A 1 165 ? -9.147 -9.008 7.938 1.00 44.84 165 PRO A CA 1
ATOM 1312 C C . PRO A 1 165 ? -9.170 -8.676 9.447 1.00 44.84 165 PRO A C 1
ATOM 1314 O O . PRO A 1 165 ? -8.256 -8.015 9.952 1.00 44.84 165 PRO A O 1
ATOM 1317 N N . GLU A 1 166 ? -10.212 -9.096 10.167 1.00 49.41 166 GLU A N 1
ATOM 1318 C CA . GLU A 1 166 ? -10.381 -8.937 11.610 1.00 49.41 166 GLU A CA 1
ATOM 1319 C C . GLU A 1 166 ? -9.645 -10.009 12.439 1.00 49.41 166 GLU A C 1
ATOM 1321 O O . GLU A 1 166 ? -9.358 -9.763 13.613 1.00 49.41 166 GLU A O 1
ATOM 1326 N N . ASP A 1 167 ? -9.254 -11.126 11.814 1.00 46.38 167 ASP A N 1
ATOM 1327 C CA . ASP A 1 167 ? -8.672 -12.321 12.452 1.00 46.38 167 ASP A CA 1
ATOM 1328 C C . ASP A 1 167 ? -7.138 -12.412 12.324 1.00 46.38 167 ASP A C 1
ATOM 1330 O O . ASP A 1 167 ? -6.523 -13.439 12.612 1.00 46.38 167 ASP A O 1
ATOM 1334 N N . SER A 1 168 ? -6.488 -11.329 11.889 1.00 42.28 168 SER A N 1
ATOM 1335 C CA . SER A 1 168 ? -5.033 -11.282 11.703 1.00 42.28 168 SER A CA 1
ATOM 1336 C C . SER A 1 168 ? -4.282 -11.453 13.048 1.00 42.28 168 SER A C 1
ATOM 1338 O O . SER A 1 168 ? -4.645 -10.808 14.044 1.00 42.28 168 SER A O 1
ATOM 1340 N N . PRO A 1 169 ? -3.204 -12.267 13.113 1.00 42.66 169 PRO A N 1
ATOM 1341 C CA . PRO A 1 169 ? -2.509 -12.644 14.357 1.00 42.66 169 PRO A CA 1
ATOM 1342 C C . PRO A 1 169 ? -1.894 -11.470 15.140 1.00 42.66 169 PRO A C 1
ATOM 1344 O O . PRO A 1 169 ? -1.554 -11.617 16.316 1.00 42.66 169 PRO A O 1
ATOM 1347 N N . VAL A 1 170 ? -1.832 -10.273 14.551 1.00 48.00 170 VAL A N 1
ATOM 1348 C CA . VAL A 1 170 ? -1.439 -9.029 15.236 1.00 48.00 170 VAL A CA 1
ATOM 1349 C C . VAL A 1 170 ? -2.361 -8.714 16.430 1.00 48.00 170 VAL A C 1
ATOM 1351 O O . VAL A 1 170 ? -1.918 -8.121 17.414 1.00 48.00 170 VAL A O 1
ATOM 1354 N N . ARG A 1 171 ? -3.627 -9.167 16.420 1.00 44.00 171 ARG A N 1
ATOM 1355 C CA . ARG A 1 171 ? -4.517 -9.056 17.594 1.00 44.00 171 ARG A CA 1
ATOM 1356 C C . ARG A 1 171 ? -4.207 -10.067 18.698 1.00 44.00 171 ARG A C 1
ATOM 1358 O O . ARG A 1 171 ? -4.298 -9.703 19.869 1.00 44.00 171 ARG A O 1
ATOM 1365 N N . LEU A 1 172 ? -3.787 -11.287 18.361 1.00 39.84 172 LEU A N 1
ATOM 1366 C CA . LEU A 1 172 ? -3.450 -12.323 19.351 1.00 39.84 172 LEU A CA 1
ATOM 1367 C C . LEU A 1 172 ? -2.253 -11.914 20.223 1.00 39.84 172 LEU A C 1
ATOM 1369 O O . LEU A 1 172 ? -2.271 -12.141 21.431 1.00 39.84 172 LEU A O 1
ATOM 1373 N N . ALA A 1 173 ? -1.274 -11.203 19.656 1.00 42.47 173 ALA A N 1
ATOM 1374 C CA . ALA A 1 173 ? -0.156 -10.649 20.424 1.00 42.47 173 ALA A CA 1
ATOM 1375 C C . ALA A 1 173 ? -0.575 -9.510 21.382 1.00 42.47 173 ALA A C 1
ATOM 1377 O O . ALA A 1 173 ? 0.050 -9.315 22.424 1.00 42.47 173 ALA A O 1
ATOM 1378 N N . ALA A 1 174 ? -1.656 -8.782 21.078 1.00 42.22 174 ALA A N 1
ATOM 1379 C CA . ALA A 1 174 ? -2.150 -7.677 21.905 1.00 42.22 174 ALA A CA 1
ATOM 1380 C C . ALA A 1 174 ? -3.072 -8.123 23.058 1.00 42.22 174 ALA A C 1
ATOM 1382 O O . ALA A 1 174 ? -3.332 -7.330 23.963 1.00 42.22 174 ALA A O 1
ATOM 1383 N N . MET A 1 175 ? -3.552 -9.373 23.051 1.00 41.16 175 MET A N 1
ATOM 1384 C CA . MET A 1 175 ? -4.397 -9.934 24.119 1.00 41.16 175 MET A CA 1
ATOM 1385 C C . MET A 1 175 ? -3.604 -10.727 25.174 1.00 41.16 175 MET A C 1
ATOM 1387 O O . MET A 1 175 ? -4.152 -11.066 26.217 1.00 41.16 175 MET A O 1
ATOM 1391 N N . GLY A 1 176 ? -2.304 -10.969 24.963 1.00 37.59 176 GLY A N 1
ATOM 1392 C CA . GLY A 1 176 ? -1.450 -11.742 25.878 1.00 37.59 176 GLY A CA 1
ATOM 1393 C C . GLY A 1 176 ? -0.943 -11.006 27.128 1.00 37.59 176 GLY A C 1
ATOM 1394 O O . GLY A 1 176 ? -0.147 -11.566 27.877 1.00 37.59 176 GLY A O 1
ATOM 1395 N N . ARG A 1 177 ? -1.354 -9.753 27.371 1.00 40.59 177 ARG A N 1
ATOM 1396 C CA . ARG A 1 177 ? -0.966 -8.983 28.570 1.00 40.59 177 ARG A CA 1
ATOM 1397 C C . ARG A 1 177 ? -2.122 -8.144 29.122 1.00 40.59 177 ARG A C 1
ATOM 1399 O O . ARG A 1 177 ? -2.024 -6.925 29.212 1.00 40.59 177 ARG A O 1
ATOM 1406 N N . SER A 1 178 ? -3.228 -8.773 29.507 1.00 46.12 178 SER A N 1
ATOM 1407 C CA . SER A 1 178 ? -4.131 -8.159 30.489 1.00 46.12 178 SER A CA 1
ATOM 1408 C C . SER A 1 178 ? -4.968 -9.214 31.211 1.00 46.12 178 SER A C 1
ATOM 1410 O O . SER A 1 178 ? -5.736 -9.933 30.582 1.00 46.12 178 SER A O 1
ATOM 1412 N N . GLY A 1 179 ? -4.794 -9.293 32.531 1.00 35.06 179 GLY A N 1
ATOM 1413 C CA . GLY A 1 179 ? -5.381 -10.279 33.447 1.00 35.06 179 GLY A CA 1
ATOM 1414 C C . GLY A 1 179 ? -4.243 -11.027 34.140 1.00 35.06 179 GLY A C 1
ATOM 1415 O O . GLY A 1 179 ? -3.485 -11.714 33.471 1.00 35.06 179 GLY A O 1
ATOM 1416 N N . THR A 1 180 ? -3.951 -10.864 35.427 1.00 35.03 180 THR A N 1
ATOM 1417 C CA . THR A 1 180 ? -4.771 -10.658 36.639 1.00 35.03 180 THR A CA 1
ATOM 1418 C C . THR A 1 180 ? -3.918 -9.878 37.662 1.00 35.03 180 THR A C 1
ATOM 1420 O O . THR A 1 180 ? -2.704 -10.023 37.674 1.00 35.03 180 THR A O 1
ATOM 1423 N N . ASP A 1 181 ? -4.445 -8.945 38.454 1.00 35.50 181 ASP A N 1
ATOM 1424 C CA . ASP A 1 181 ? -5.001 -9.267 39.772 1.00 35.50 181 ASP A CA 1
ATOM 1425 C C . ASP A 1 181 ? -5.908 -8.137 40.285 1.00 35.50 181 ASP A C 1
ATOM 1427 O O . ASP A 1 181 ? -5.476 -7.006 40.511 1.00 35.50 181 ASP A O 1
ATOM 1431 N N . ILE A 1 182 ? -7.172 -8.479 40.530 1.00 46.56 182 ILE A N 1
ATOM 1432 C CA . ILE A 1 182 ? -8.066 -7.732 41.413 1.00 46.56 182 ILE A CA 1
ATOM 1433 C C . ILE A 1 182 ? -7.848 -8.310 42.812 1.00 46.56 182 ILE A C 1
ATOM 1435 O O . ILE A 1 182 ? -8.216 -9.456 43.066 1.00 46.56 182 ILE A O 1
ATOM 1439 N N . LYS A 1 183 ? -7.305 -7.519 43.741 1.00 40.44 183 LYS A N 1
ATOM 1440 C CA . LYS A 1 183 ? -7.491 -7.765 45.176 1.00 40.44 183 LYS A CA 1
ATOM 1441 C C . LYS A 1 183 ? -8.279 -6.622 45.795 1.00 40.44 183 LYS A C 1
ATOM 1443 O O . LYS A 1 183 ? -7.821 -5.487 45.867 1.00 40.44 183 LYS A O 1
ATOM 1448 N N . GLN A 1 184 ? -9.487 -6.982 46.217 1.00 43.22 184 GLN A N 1
ATOM 1449 C CA . GLN A 1 184 ? -10.317 -6.264 47.170 1.00 43.22 184 GLN A CA 1
ATOM 1450 C C . GLN A 1 184 ? -9.501 -5.872 48.405 1.00 43.22 184 GLN A C 1
ATOM 1452 O O . GLN A 1 184 ? -8.782 -6.710 48.948 1.00 43.22 184 GLN A O 1
ATOM 1457 N N . ILE A 1 185 ? -9.709 -4.657 48.910 1.00 42.22 185 ILE A N 1
ATOM 1458 C CA . ILE A 1 185 ? -9.538 -4.372 50.335 1.00 42.22 185 ILE A CA 1
ATOM 1459 C C . ILE A 1 185 ? -10.735 -3.523 50.764 1.00 42.22 185 ILE A C 1
ATOM 1461 O O . ILE A 1 185 ? -10.910 -2.395 50.311 1.00 42.22 185 ILE A O 1
ATOM 1465 N N . ALA A 1 186 ? -11.589 -4.136 51.580 1.00 36.84 186 ALA A N 1
ATOM 1466 C CA . ALA A 1 186 ? -12.562 -3.464 52.422 1.00 36.84 186 ALA A CA 1
ATOM 1467 C C . ALA A 1 186 ? -11.849 -2.945 53.680 1.00 36.84 186 ALA A C 1
ATOM 1469 O O . ALA A 1 186 ? -10.971 -3.634 54.205 1.00 36.84 186 ALA A O 1
ATOM 1470 N N . GLY A 1 187 ? -12.252 -1.766 54.157 1.00 35.22 187 GLY A N 1
ATOM 1471 C CA . GLY A 1 187 ? -11.747 -1.123 55.372 1.00 35.22 187 GLY A CA 1
ATOM 1472 C C . GLY A 1 187 ? -11.941 0.378 55.322 1.00 35.22 187 GLY A C 1
ATOM 1473 O O . GLY A 1 187 ? -11.083 1.033 54.698 1.00 35.22 187 GLY A O 1
#

Radius of gyration: 19.83 Å; chains: 1; bounding box: 41×50×83 Å